Protein AF-A0A9R0XL13-F1 (afdb_monomer)

Radius of gyration: 18.72 Å; Cα contacts (8 Å, |Δi|>4): 192; chains: 1; bounding box: 42×52×43 Å

Organism: Triticum turgidum subsp. durum (NCBI:txid4567)

Solvent-accessible surface area (backbone atoms only — not comparable to full-atom values): 11353 Å² total; per-residue (Å²): 134,69,77,90,66,46,48,67,77,83,73,92,62,91,59,86,39,78,44,80,38,85,50,59,60,85,43,56,62,48,52,51,22,43,57,72,26,68,52,49,58,31,68,76,40,93,45,31,47,66,37,36,40,32,31,50,87,48,74,68,47,51,53,47,29,69,66,30,57,35,52,46,78,40,97,50,82,74,48,73,58,58,55,52,49,47,51,49,47,37,66,77,73,40,86,65,89,59,100,63,82,75,93,73,94,70,58,68,62,85,86,80,56,70,70,60,52,52,48,54,52,55,28,48,78,67,68,41,73,84,57,90,65,92,87,58,85,81,82,85,84,86,86,60,78,34,51,24,59,92,22,69,46,73,62,40,80,37,61,18,95,63,50,43,67,43,45,40,49,35,38,55,34,40,76,72,75,34,52,51,65,67,79,90,126

Mean predicted aligned error: 8.31 Å

Sequence (185 aa):
MSEQWKASPLPTEPVELFIGILSAANHFAERMAVRKSWMIATRRSSNSVARFFVALVNEELKKEAEFFGDIVLVPFMDSYDLVVLKTIAIAEYGEWEEEVYPPYANGPGYVISSDIAEYIVSEFDNQKLRKFSKTRQPVEYSHDVKFFQAGCFDGYYTAHYQSPQHMICLWRKLQSGSAQCCNAR

Foldseek 3Di:
DDPLQAADPDDPDAAPEEAEAEDEQPCPLVVVLVSLFPQNVQRVDPRYAYAYEYEDDDPVSVVVCVRRVRYDHDPDDPDCVVVVVVVVCCVVPDPPVDPDDDDDDDADDDDDDPVVVVVCVVCVVVVNNVDDDPPDDDDDDDDDCLRPHPAADWVHPDGPPADSVQSNVCRVCVVVVGNDGDDDD

InterPro domains:
  IPR002659 Glycosyl transferase, family 31 [PF01762] (30-93)
  IPR002659 Glycosyl transferase, family 31 [PTHR11214] (15-93)

Nearest PDB structures (foldseek):
  5ekp-assembly1_D  TM=5.555E-01  e=2.875E-01  Synechocystis sp. PCC 6803 substr. Kazusa
  5eke-assembly1_D  TM=5.553E-01  e=4.862E-01  Synechocystis sp. PCC 6803 substr. Kazusa
  5ekp-assembly1_B  TM=5.695E-01  e=5.922E-01  Synechocystis sp. PCC 6803 substr. Kazusa
  9fp0-assembly1_A  TM=4.605E-01  e=2.692E-01  Escherichia coli
  1mss-assembly1_B  TM=4.335E-01  e=3.489E+00  Trypanosoma brucei brucei

Structure (mmCIF, N/CA/C/O backbone):
data_AF-A0A9R0XL13-F1
#
_entry.id   AF-A0A9R0XL13-F1
#
loop_
_atom_site.group_PDB
_atom_site.id
_atom_site.type_symbol
_atom_site.label_atom_id
_atom_site.label_alt_id
_atom_site.label_comp_id
_atom_site.label_asym_id
_atom_site.label_entity_id
_atom_site.label_seq_id
_atom_site.pdbx_PDB_ins_code
_atom_site.Cartn_x
_atom_site.Cartn_y
_atom_site.Cartn_z
_atom_site.occupancy
_atom_site.B_iso_or_equiv
_atom_site.auth_seq_id
_atom_site.auth_comp_id
_atom_site.auth_asym_id
_atom_site.auth_atom_id
_atom_site.pdbx_PDB_model_num
ATOM 1 N N . MET A 1 1 ? 10.873 19.968 2.984 1.00 60.97 1 MET A N 1
ATOM 2 C CA . MET A 1 1 ? 10.145 19.066 2.059 1.00 60.97 1 MET A CA 1
ATOM 3 C C . MET A 1 1 ? 8.961 19.837 1.469 1.00 60.97 1 MET A C 1
ATOM 5 O O . MET A 1 1 ? 8.549 20.800 2.093 1.00 60.97 1 MET A O 1
ATOM 9 N N . SER A 1 2 ? 8.479 19.506 0.263 1.00 74.56 2 SER A N 1
ATOM 10 C CA . SER A 1 2 ? 7.420 20.282 -0.425 1.00 74.56 2 SER A CA 1
ATOM 11 C C . SER A 1 2 ? 6.017 19.916 0.080 1.00 74.56 2 SER A C 1
ATOM 13 O O . SER A 1 2 ? 5.711 18.729 0.203 1.00 74.56 2 SER A O 1
ATOM 15 N N . GLU A 1 3 ? 5.157 20.918 0.295 1.00 76.19 3 GLU A N 1
ATOM 16 C CA . GLU A 1 3 ? 3.731 20.770 0.654 1.00 76.19 3 GLU A CA 1
ATOM 17 C C . GLU A 1 3 ? 2.958 19.902 -0.345 1.00 76.19 3 GLU A C 1
ATOM 19 O O . GLU A 1 3 ? 1.977 19.245 -0.001 1.00 76.19 3 GLU A O 1
ATOM 24 N N . GLN A 1 4 ? 3.460 19.813 -1.581 1.00 78.50 4 GLN A N 1
ATOM 25 C CA . GLN A 1 4 ? 2.886 18.979 -2.627 1.00 78.50 4 GLN A CA 1
ATOM 26 C C . GLN A 1 4 ? 2.846 17.493 -2.276 1.00 78.50 4 GLN A C 1
ATOM 28 O O . GLN A 1 4 ? 2.316 16.752 -3.092 1.00 78.50 4 GLN A O 1
ATOM 33 N N . TRP A 1 5 ? 3.428 17.036 -1.165 1.00 81.56 5 TRP A N 1
ATOM 34 C CA . TRP A 1 5 ? 3.456 15.631 -0.745 1.00 81.56 5 TRP A CA 1
ATOM 35 C C . TRP A 1 5 ? 2.548 15.313 0.446 1.00 81.56 5 TRP A C 1
ATOM 37 O O . TRP A 1 5 ? 2.454 14.147 0.812 1.00 81.56 5 TRP A O 1
ATOM 47 N N . LYS A 1 6 ? 1.864 16.305 1.024 1.00 85.38 6 LYS A N 1
ATOM 48 C CA . LYS A 1 6 ? 0.955 16.084 2.155 1.00 85.38 6 LYS A CA 1
ATOM 49 C C . LYS A 1 6 ? -0.325 15.373 1.726 1.00 85.38 6 LYS A C 1
ATOM 51 O O . LYS A 1 6 ? -0.896 15.698 0.678 1.00 85.38 6 LYS A O 1
ATOM 56 N N . ALA A 1 7 ? -0.779 14.405 2.511 1.00 85.25 7 ALA A N 1
ATOM 57 C CA . ALA A 1 7 ? -2.062 13.757 2.286 1.00 85.25 7 ALA A CA 1
ATOM 58 C C . ALA A 1 7 ? -3.230 14.693 2.594 1.00 85.25 7 ALA A C 1
ATOM 60 O O . ALA A 1 7 ? -3.159 15.559 3.465 1.00 85.25 7 ALA A O 1
ATOM 61 N N . SER A 1 8 ? -4.330 14.470 1.878 1.00 81.94 8 SER A N 1
ATOM 62 C CA . SER A 1 8 ? -5.629 15.026 2.241 1.00 81.94 8 SER A CA 1
ATOM 63 C C . SER A 1 8 ? -6.056 14.486 3.611 1.00 81.94 8 SER A C 1
ATOM 65 O O . SER A 1 8 ? -5.692 13.347 3.936 1.00 81.94 8 SER A O 1
ATOM 67 N N . PRO A 1 9 ? -6.844 15.245 4.396 1.00 81.00 9 PRO A N 1
ATOM 68 C CA . PRO A 1 9 ? -7.453 14.747 5.625 1.00 81.00 9 PRO A CA 1
ATOM 69 C C . PRO A 1 9 ? -8.184 13.420 5.407 1.00 81.00 9 PRO A C 1
ATOM 71 O O . PRO A 1 9 ? -8.569 13.088 4.283 1.00 81.00 9 PRO A O 1
ATOM 74 N N . LEU A 1 10 ? -8.355 12.645 6.479 1.00 77.38 10 LEU A N 1
ATOM 75 C CA . LEU A 1 10 ? -9.191 11.451 6.396 1.00 77.38 10 LEU A CA 1
ATOM 76 C C . LEU A 1 10 ? -10.622 11.864 6.010 1.00 77.38 10 LEU A C 1
ATOM 78 O O . LEU A 1 10 ? -11.130 12.847 6.554 1.00 77.38 10 LEU A O 1
ATOM 82 N N . PRO A 1 11 ? -11.247 11.157 5.060 1.00 76.75 11 PRO A N 1
ATOM 83 C CA . PRO A 1 11 ? -12.610 11.440 4.652 1.00 76.75 11 PRO A CA 1
ATOM 84 C C . PRO A 1 11 ? -13.560 11.126 5.807 1.00 76.75 11 PRO A C 1
ATOM 86 O O . PRO A 1 11 ? -13.352 10.175 6.559 1.00 76.75 11 PRO A O 1
ATOM 89 N N . THR A 1 12 ? -14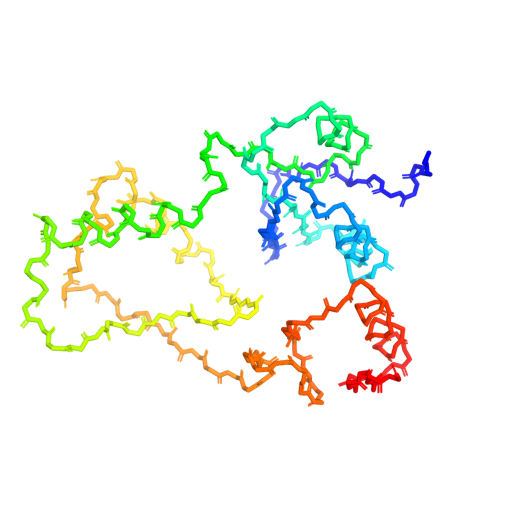.593 11.951 5.949 1.00 78.12 12 THR A N 1
ATOM 90 C CA . THR A 1 12 ? -15.685 11.737 6.909 1.00 78.12 12 THR A CA 1
ATOM 91 C C . THR A 1 12 ? -16.781 10.843 6.341 1.00 78.12 12 THR A C 1
ATOM 93 O O . THR A 1 12 ? -17.525 10.236 7.102 1.00 78.12 12 THR A O 1
ATOM 96 N N . GLU A 1 13 ? -16.860 10.759 5.014 1.00 82.69 13 GLU A N 1
ATOM 97 C CA . GLU A 1 13 ? -17.802 9.920 4.279 1.00 82.69 13 GLU A CA 1
ATOM 98 C C . GLU A 1 13 ? -17.129 8.618 3.813 1.00 82.69 13 GLU A C 1
ATOM 100 O O . GLU A 1 13 ? -15.900 8.580 3.662 1.00 82.69 13 GLU A O 1
ATOM 105 N N . PRO A 1 14 ? -17.910 7.555 3.546 1.00 84.25 14 PRO A N 1
ATOM 106 C CA . PRO A 1 14 ? -17.392 6.323 2.967 1.00 84.25 14 PRO A CA 1
ATOM 107 C C . PRO A 1 14 ? -16.639 6.574 1.656 1.00 84.25 14 PRO A C 1
ATOM 109 O O . PRO A 1 14 ? -17.075 7.348 0.803 1.00 84.25 14 PRO A O 1
ATOM 112 N N . VAL A 1 15 ? -15.512 5.883 1.485 1.00 89.06 15 VAL A N 1
ATOM 113 C CA . VAL A 1 15 ? -14.739 5.888 0.238 1.00 89.06 15 VAL A CA 1
ATOM 114 C C . VAL A 1 15 ? -14.981 4.617 -0.552 1.00 89.06 15 VAL A C 1
ATOM 116 O O . VAL A 1 15 ? -15.205 3.554 0.018 1.00 89.06 15 VAL A O 1
ATOM 119 N N . GLU A 1 16 ? -14.868 4.723 -1.870 1.00 92.75 16 GLU A N 1
ATOM 120 C CA . GLU A 1 16 ? -14.960 3.580 -2.777 1.00 92.75 16 GLU A CA 1
ATOM 121 C C . GLU A 1 16 ? -13.735 2.665 -2.649 1.00 92.75 16 GLU A C 1
ATOM 123 O O . GLU A 1 16 ? -13.851 1.446 -2.745 1.00 92.75 16 GLU A O 1
ATOM 128 N N . LEU A 1 17 ? -12.554 3.245 -2.396 1.00 92.88 17 LEU A N 1
ATOM 129 C CA . LEU A 1 17 ? -11.316 2.487 -2.247 1.00 92.88 17 LEU A CA 1
ATOM 130 C C . LEU A 1 17 ? -10.436 3.035 -1.122 1.00 92.88 17 LEU A C 1
ATOM 132 O O . LEU A 1 17 ? -9.897 4.141 -1.203 1.00 92.88 17 LEU A O 1
ATOM 136 N N . PHE A 1 18 ? -10.201 2.207 -0.110 1.00 93.12 18 PHE A N 1
ATOM 137 C CA . PHE A 1 18 ? -9.176 2.443 0.899 1.00 93.12 18 PHE A CA 1
ATOM 138 C C . PHE A 1 18 ? -7.970 1.527 0.662 1.00 93.12 18 PHE A C 1
ATOM 140 O O . PHE A 1 18 ? -8.117 0.315 0.533 1.00 93.12 18 PHE A O 1
ATOM 147 N N . ILE A 1 19 ? -6.766 2.100 0.629 1.00 94.69 19 ILE A N 1
ATOM 148 C CA . ILE A 1 19 ? -5.505 1.385 0.407 1.00 94.69 19 ILE A CA 1
ATOM 149 C C . ILE A 1 19 ? -4.637 1.505 1.662 1.00 94.69 19 ILE A C 1
ATOM 151 O O . ILE A 1 19 ? -4.007 2.537 1.912 1.00 94.69 19 ILE A O 1
ATOM 155 N N . GLY A 1 20 ? -4.590 0.433 2.451 1.00 93.50 20 GLY A N 1
ATOM 156 C CA . GLY A 1 20 ? -3.655 0.297 3.566 1.00 93.50 20 GLY A CA 1
ATOM 157 C C . GLY A 1 20 ? -2.316 -0.262 3.091 1.00 93.50 20 GLY A C 1
ATOM 158 O O . GLY A 1 20 ? -2.268 -1.332 2.494 1.00 93.50 20 GLY A O 1
ATOM 159 N N . ILE A 1 21 ? -1.224 0.455 3.354 1.00 94.69 21 ILE A N 1
ATOM 160 C CA . ILE A 1 21 ? 0.131 0.055 2.960 1.00 94.69 21 ILE A CA 1
ATOM 161 C C . ILE A 1 21 ? 0.917 -0.287 4.223 1.00 94.69 21 ILE A C 1
ATOM 163 O O . ILE A 1 21 ? 1.228 0.598 5.020 1.00 94.69 21 ILE A O 1
ATOM 167 N N . LEU A 1 22 ? 1.264 -1.556 4.404 1.00 91.25 22 LEU A N 1
ATOM 168 C CA . LEU A 1 22 ? 2.132 -1.969 5.507 1.00 91.25 22 LEU A CA 1
ATOM 169 C C . LEU A 1 22 ? 3.572 -1.512 5.233 1.00 91.25 22 LEU A C 1
ATOM 171 O O . LEU A 1 22 ? 4.089 -1.692 4.130 1.00 91.25 22 LEU A O 1
ATOM 175 N N . SER A 1 23 ? 4.218 -0.894 6.221 1.00 92.12 23 SER A N 1
ATOM 176 C CA . SER A 1 23 ? 5.589 -0.387 6.107 1.00 92.12 23 SER A CA 1
ATOM 177 C C . SER A 1 23 ? 6.289 -0.417 7.466 1.00 92.12 23 SER A C 1
ATOM 179 O O . SER A 1 23 ? 5.634 -0.317 8.491 1.00 92.12 23 SER A O 1
ATOM 181 N N . ALA A 1 24 ? 7.625 -0.448 7.464 1.00 89.31 24 ALA A N 1
ATOM 182 C CA . ALA A 1 24 ? 8.451 -0.372 8.671 1.00 89.31 24 ALA A CA 1
ATOM 183 C C . ALA A 1 24 ? 9.041 1.029 8.886 1.00 89.31 24 ALA A C 1
ATOM 185 O O . ALA A 1 24 ? 9.197 1.793 7.931 1.00 89.31 24 ALA A O 1
ATOM 186 N N . ALA A 1 25 ? 9.427 1.371 10.117 1.00 88.88 25 ALA A N 1
ATOM 187 C CA . ALA A 1 25 ? 9.937 2.701 10.478 1.00 88.88 25 ALA A CA 1
ATOM 188 C C . ALA A 1 25 ? 11.111 3.175 9.601 1.00 88.88 25 ALA A C 1
ATOM 190 O O . ALA A 1 25 ? 11.133 4.316 9.143 1.00 88.88 25 ALA A O 1
ATOM 191 N N . ASN A 1 26 ? 12.043 2.272 9.298 1.00 90.50 26 ASN A N 1
ATOM 192 C CA . ASN A 1 26 ? 13.250 2.526 8.509 1.00 90.50 26 ASN A CA 1
ATOM 193 C C . ASN A 1 26 ? 13.028 2.544 6.980 1.00 90.50 26 ASN A C 1
ATOM 195 O O . ASN A 1 26 ? 13.958 2.864 6.246 1.00 90.50 26 ASN A O 1
ATOM 199 N N . HIS A 1 27 ? 11.819 2.259 6.480 1.00 94.44 27 HIS A N 1
ATOM 200 C CA . HIS A 1 27 ? 11.505 2.215 5.039 1.00 94.44 27 HIS A CA 1
ATOM 201 C C . HIS A 1 27 ? 11.115 3.586 4.448 1.00 94.44 27 HIS A C 1
ATOM 203 O O . HIS A 1 27 ? 10.132 3.732 3.712 1.00 94.44 27 HIS A O 1
ATOM 209 N N . PHE A 1 28 ? 11.856 4.638 4.806 1.00 95.56 28 PHE A N 1
ATOM 210 C CA . PHE A 1 28 ? 11.566 5.999 4.339 1.00 95.56 28 PHE A CA 1
ATOM 211 C C . PHE A 1 28 ? 11.657 6.116 2.808 1.00 95.56 28 PHE A C 1
ATOM 213 O O . PHE A 1 28 ? 10.822 6.765 2.171 1.00 95.56 28 PHE A O 1
ATOM 220 N N . ALA A 1 29 ? 12.660 5.480 2.194 1.00 97.12 29 ALA A N 1
ATOM 221 C CA . ALA A 1 29 ? 12.888 5.554 0.752 1.00 97.12 29 ALA A CA 1
ATOM 222 C C . ALA A 1 29 ? 11.752 4.891 -0.045 1.00 97.12 29 ALA A C 1
ATOM 224 O O . ALA A 1 29 ? 11.310 5.426 -1.065 1.00 97.12 29 ALA A O 1
ATOM 225 N N . GLU A 1 30 ? 11.245 3.765 0.448 1.00 97.50 30 GLU A N 1
ATOM 226 C CA . GLU A 1 30 ? 10.123 3.014 -0.101 1.00 97.50 30 GLU A CA 1
ATOM 227 C C . GLU A 1 30 ? 8.839 3.840 -0.019 1.00 97.50 30 GLU A C 1
ATOM 229 O O . GLU A 1 30 ? 8.177 4.043 -1.040 1.00 97.50 30 GLU A O 1
ATOM 234 N N . ARG A 1 31 ? 8.532 4.416 1.155 1.00 97.12 31 ARG A N 1
ATOM 235 C CA . ARG A 1 31 ? 7.380 5.320 1.312 1.00 97.12 31 ARG A CA 1
ATOM 236 C C . ARG A 1 31 ? 7.472 6.513 0.371 1.00 97.12 31 ARG A C 1
ATOM 238 O O . ARG A 1 31 ? 6.497 6.858 -0.294 1.00 97.12 31 ARG A O 1
ATOM 245 N N . MET A 1 32 ? 8.651 7.119 0.239 1.00 96.88 32 MET A N 1
ATOM 246 C CA . MET A 1 32 ? 8.852 8.224 -0.697 1.00 96.88 32 MET A CA 1
ATOM 247 C C . MET A 1 32 ? 8.675 7.813 -2.159 1.00 96.88 32 MET A C 1
ATOM 249 O O . MET A 1 32 ? 8.172 8.617 -2.945 1.00 96.88 32 MET A O 1
ATOM 253 N N . ALA A 1 33 ? 9.063 6.598 -2.545 1.00 97.44 33 ALA A N 1
ATOM 254 C CA . ALA A 1 33 ? 8.824 6.097 -3.893 1.00 97.44 33 ALA A CA 1
ATOM 255 C C . ALA A 1 33 ? 7.330 5.878 -4.161 1.00 97.44 33 ALA A C 1
ATOM 257 O O . ALA A 1 33 ? 6.837 6.292 -5.211 1.00 97.44 33 ALA A O 1
ATOM 258 N N . VAL A 1 34 ? 6.591 5.331 -3.194 1.00 97.00 34 VAL A N 1
ATOM 259 C CA . VAL A 1 34 ? 5.128 5.200 -3.265 1.00 97.00 34 VAL A CA 1
ATOM 260 C C . VAL A 1 34 ? 4.455 6.575 -3.382 1.00 97.00 34 VAL A C 1
ATOM 262 O O . VAL A 1 34 ? 3.701 6.810 -4.328 1.00 97.00 34 VAL A O 1
ATOM 265 N N . ARG A 1 35 ? 4.813 7.539 -2.519 1.00 95.94 35 ARG A N 1
ATOM 266 C CA . ARG A 1 35 ? 4.305 8.927 -2.570 1.00 95.94 35 ARG A CA 1
ATOM 267 C C . ARG A 1 35 ? 4.554 9.611 -3.911 1.00 95.94 35 ARG A C 1
ATOM 269 O O . ARG A 1 35 ? 3.725 10.394 -4.362 1.00 95.94 35 ARG A O 1
ATOM 276 N N . LYS A 1 36 ? 5.706 9.344 -4.535 1.00 94.94 36 LYS A N 1
ATOM 277 C CA . LYS A 1 36 ? 6.122 9.913 -5.829 1.00 94.94 36 LYS A CA 1
ATOM 278 C C . LYS A 1 36 ? 5.580 9.152 -7.043 1.00 94.94 36 LYS A C 1
ATOM 280 O O . LYS A 1 36 ? 5.850 9.570 -8.169 1.00 94.94 36 LYS A O 1
ATOM 285 N N . SER A 1 37 ? 4.860 8.055 -6.827 1.00 95.31 37 SER A N 1
ATOM 286 C CA . SER A 1 37 ? 4.322 7.207 -7.884 1.00 95.31 37 SER A CA 1
ATOM 287 C C . SER A 1 37 ? 2.793 7.181 -7.859 1.00 95.31 37 SER A C 1
ATOM 289 O O . SER A 1 37 ? 2.151 8.228 -7.963 1.00 95.31 37 SER A O 1
ATOM 291 N N . TRP A 1 38 ? 2.198 5.998 -7.732 1.00 94.31 38 TRP A N 1
ATOM 292 C CA . TRP A 1 38 ? 0.764 5.775 -7.879 1.00 94.31 38 TRP A CA 1
ATOM 293 C C . TRP A 1 38 ? -0.062 6.481 -6.799 1.00 94.31 38 TRP A C 1
ATOM 295 O O . TRP A 1 38 ? -1.196 6.878 -7.058 1.00 94.31 38 TRP A O 1
ATOM 305 N N . MET A 1 39 ? 0.510 6.728 -5.616 1.00 94.56 39 MET A N 1
ATOM 306 C CA . MET A 1 39 ? -0.186 7.398 -4.511 1.00 94.56 39 MET A CA 1
ATOM 307 C C . MET A 1 39 ? -0.540 8.860 -4.834 1.00 94.56 39 MET A C 1
ATOM 309 O O . MET A 1 39 ? -1.401 9.461 -4.199 1.00 94.56 39 MET A O 1
ATOM 313 N N . ILE A 1 40 ? 0.071 9.453 -5.865 1.00 91.06 40 ILE A N 1
ATOM 314 C CA . ILE A 1 40 ? -0.337 10.773 -6.364 1.00 91.06 40 ILE A CA 1
ATOM 315 C C . ILE A 1 40 ? -1.782 10.736 -6.887 1.00 91.06 40 ILE A C 1
ATOM 317 O O . ILE A 1 40 ? -2.503 11.724 -6.745 1.00 91.06 40 ILE A O 1
ATOM 321 N N . ALA A 1 41 ? -2.216 9.616 -7.475 1.00 89.00 41 ALA A N 1
ATOM 322 C CA . ALA A 1 41 ? -3.561 9.478 -8.025 1.00 89.00 41 ALA A CA 1
ATOM 323 C C . ALA A 1 41 ? -4.635 9.483 -6.927 1.00 89.00 41 ALA A C 1
ATOM 325 O O . ALA A 1 41 ? -5.673 10.114 -7.106 1.00 89.00 41 ALA A O 1
ATOM 326 N N . THR A 1 42 ? -4.366 8.870 -5.769 1.00 87.88 42 THR A N 1
ATOM 327 C CA . THR A 1 42 ? -5.318 8.859 -4.642 1.00 87.88 42 THR A CA 1
ATOM 328 C C . THR A 1 42 ? -5.488 10.248 -4.036 1.00 87.88 42 THR A C 1
ATOM 330 O O . THR A 1 42 ? -6.583 10.636 -3.662 1.00 87.88 42 THR A O 1
ATOM 333 N N . ARG A 1 43 ? -4.438 11.074 -4.038 1.00 82.06 43 ARG A N 1
ATOM 334 C CA . ARG A 1 43 ? -4.503 12.455 -3.526 1.00 82.06 43 ARG A CA 1
ATOM 335 C C . ARG A 1 43 ? -5.316 13.410 -4.397 1.00 82.06 43 ARG A C 1
ATOM 337 O O . ARG A 1 43 ? -5.718 14.467 -3.924 1.00 82.06 43 ARG A O 1
ATOM 344 N N . ARG A 1 44 ? -5.523 13.064 -5.669 1.00 81.81 44 ARG A N 1
ATOM 345 C CA . ARG A 1 44 ? -6.370 13.822 -6.605 1.00 81.81 44 ARG A CA 1
ATOM 346 C C . ARG A 1 44 ? -7.806 13.301 -6.652 1.00 81.81 44 ARG A C 1
ATOM 348 O O . ARG A 1 44 ? -8.628 13.892 -7.342 1.00 81.81 44 ARG A O 1
ATOM 355 N N . SER A 1 45 ? -8.084 12.200 -5.961 1.00 81.75 45 SER A N 1
ATOM 356 C CA . SER A 1 45 ? -9.388 11.555 -5.911 1.00 81.75 45 SER A CA 1
ATOM 357 C C . SER A 1 45 ? -10.137 11.981 -4.652 1.00 81.75 45 SER A C 1
ATOM 359 O O . SER A 1 45 ? -9.543 12.092 -3.582 1.00 81.75 45 SER A O 1
ATOM 361 N N . SER A 1 46 ? -11.448 12.189 -4.765 1.00 81.06 46 SER A N 1
ATOM 362 C CA . SER A 1 46 ? -12.344 12.304 -3.607 1.00 81.06 46 SER A CA 1
ATOM 363 C C . SER A 1 46 ? -12.791 10.940 -3.073 1.00 81.06 46 SER A C 1
ATOM 365 O O . SER A 1 46 ? -13.260 10.856 -1.945 1.00 81.06 46 SER A O 1
ATOM 367 N N . ASN A 1 47 ? -12.644 9.879 -3.874 1.00 86.75 47 ASN A N 1
ATOM 368 C CA . ASN A 1 47 ? -13.252 8.570 -3.616 1.00 86.75 47 ASN A CA 1
ATOM 369 C C . ASN A 1 47 ? -12.229 7.506 -3.212 1.00 86.75 47 ASN A C 1
ATOM 371 O O . ASN A 1 47 ? -12.606 6.365 -2.952 1.00 86.75 47 ASN A O 1
ATOM 375 N N . SER A 1 48 ? -10.936 7.843 -3.194 1.00 90.62 48 SER A N 1
ATOM 376 C CA . SER A 1 48 ? -9.891 6.898 -2.814 1.00 90.62 48 SER A CA 1
ATOM 377 C C . SER A 1 48 ? -8.866 7.497 -1.868 1.00 90.62 48 SER A C 1
ATOM 379 O O . SER A 1 48 ? -8.456 8.648 -1.996 1.00 90.62 48 SER A O 1
ATOM 381 N N . VAL A 1 49 ? -8.435 6.690 -0.903 1.00 91.56 49 VAL A N 1
ATOM 382 C CA . VAL A 1 49 ? -7.508 7.100 0.152 1.00 91.56 49 VAL A CA 1
ATOM 383 C C . VAL A 1 49 ? -6.431 6.050 0.318 1.00 91.56 49 VAL A C 1
ATOM 385 O O . VAL A 1 49 ? -6.713 4.860 0.326 1.00 91.56 49 VAL A O 1
ATOM 388 N N . ALA A 1 50 ? -5.190 6.500 0.483 1.00 93.94 50 ALA A N 1
ATOM 389 C CA . ALA A 1 50 ? -4.071 5.636 0.827 1.00 93.94 50 ALA A CA 1
ATOM 390 C C . ALA A 1 50 ? -3.416 6.102 2.131 1.00 93.94 50 ALA A C 1
ATOM 392 O O . ALA A 1 50 ? -3.249 7.311 2.344 1.00 93.94 50 ALA A O 1
ATOM 393 N N . ARG A 1 51 ? -3.045 5.151 2.991 1.00 94.06 51 ARG A N 1
ATOM 394 C CA . ARG A 1 51 ? -2.330 5.394 4.252 1.00 94.06 51 ARG A CA 1
ATOM 395 C C . ARG A 1 51 ? -1.271 4.327 4.489 1.00 94.06 51 ARG A C 1
ATOM 397 O O . ARG A 1 51 ? -1.520 3.145 4.263 1.00 94.06 51 ARG A O 1
ATOM 404 N N . PHE A 1 52 ? -0.110 4.749 4.978 1.00 94.38 52 PHE A N 1
ATOM 405 C CA . PHE A 1 52 ? 0.897 3.839 5.510 1.00 94.38 52 PHE A CA 1
ATOM 406 C C . PHE A 1 52 ? 0.534 3.462 6.942 1.00 94.38 52 PHE A C 1
ATOM 408 O O . PHE A 1 52 ? 0.212 4.338 7.736 1.00 94.38 52 PHE A O 1
ATOM 415 N N . PHE A 1 53 ? 0.626 2.185 7.282 1.00 91.75 53 PHE A N 1
ATOM 416 C CA . PHE A 1 53 ? 0.474 1.689 8.644 1.00 91.75 53 PHE A CA 1
ATOM 417 C C . PHE A 1 53 ? 1.844 1.228 9.128 1.00 91.75 53 PHE A C 1
ATOM 419 O O . PHE A 1 53 ? 2.451 0.355 8.504 1.00 91.75 53 PHE A O 1
ATOM 426 N N . VAL A 1 54 ? 2.344 1.862 10.192 1.00 90.19 54 VAL A N 1
ATOM 427 C CA . VAL A 1 54 ? 3.697 1.638 10.723 1.00 90.19 54 VAL A CA 1
ATOM 428 C C . VAL A 1 54 ? 3.627 1.474 12.234 1.00 90.19 54 VAL A C 1
ATOM 430 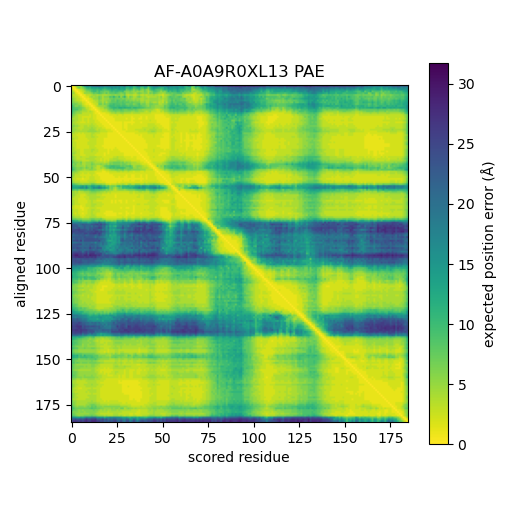O O . VAL A 1 54 ? 2.989 2.273 12.917 1.00 90.19 54 VAL A O 1
ATOM 433 N N . ALA A 1 55 ? 4.265 0.430 12.749 1.00 79.94 55 ALA A N 1
ATOM 434 C CA . ALA A 1 55 ? 4.106 -0.017 14.129 1.00 79.94 55 ALA A CA 1
ATOM 435 C C . ALA A 1 55 ? 5.222 0.497 15.062 1.00 79.94 55 ALA A C 1
ATOM 437 O O . ALA A 1 55 ? 4.973 1.011 16.151 1.00 79.94 55 ALA A O 1
ATOM 438 N N . LEU A 1 56 ? 6.482 0.405 14.624 1.00 73.19 56 LEU A N 1
ATOM 439 C CA . LEU A 1 56 ? 7.630 0.809 15.435 1.00 73.19 56 LEU A CA 1
ATOM 440 C C . LEU A 1 56 ? 7.826 2.330 15.385 1.00 73.19 56 LEU A C 1
ATOM 442 O O . LEU A 1 56 ? 8.186 2.887 14.351 1.00 73.19 56 LEU A O 1
ATOM 446 N N . VAL A 1 57 ? 7.626 3.011 16.512 1.00 74.25 57 VAL A N 1
ATOM 447 C CA . VAL A 1 57 ? 7.722 4.474 16.569 1.00 74.25 57 VAL A CA 1
ATOM 448 C C . VAL A 1 57 ? 9.135 4.920 16.948 1.00 74.25 57 VAL A C 1
ATOM 450 O O . VAL A 1 57 ? 9.642 4.579 18.013 1.00 74.25 57 VAL A O 1
ATOM 453 N N . ASN A 1 58 ? 9.748 5.748 16.100 1.00 84.62 58 ASN A N 1
ATOM 454 C CA . ASN A 1 58 ? 10.954 6.512 16.419 1.00 84.62 58 ASN A CA 1
ATOM 455 C C . ASN A 1 58 ? 10.739 8.007 16.104 1.00 84.62 58 ASN A C 1
ATOM 457 O O . ASN A 1 58 ? 9.745 8.386 15.482 1.00 84.62 58 ASN A O 1
ATOM 461 N N . GLU A 1 59 ? 11.650 8.871 16.553 1.00 89.62 59 GLU A N 1
ATOM 462 C CA . GLU A 1 59 ? 11.508 10.329 16.400 1.00 89.62 59 GLU A CA 1
ATOM 463 C C . GLU A 1 59 ? 11.516 10.796 14.937 1.00 89.62 59 GLU A C 1
ATOM 465 O O . GLU A 1 59 ? 10.839 11.763 14.589 1.00 89.62 59 GLU A O 1
ATOM 470 N N . GLU A 1 60 ? 12.244 10.109 14.056 1.00 91.69 60 GLU A N 1
ATOM 471 C CA . GLU A 1 60 ? 12.251 10.426 12.624 1.00 91.69 60 GLU A CA 1
ATOM 472 C C . GLU A 1 60 ? 10.901 10.105 11.977 1.00 91.69 60 GLU A C 1
ATOM 474 O O . GLU A 1 60 ? 10.366 10.921 11.228 1.00 91.69 60 GLU A O 1
ATOM 479 N N . LEU A 1 61 ? 10.312 8.961 12.331 1.00 91.94 61 LEU A N 1
ATOM 480 C CA . LEU A 1 61 ? 9.001 8.538 11.859 1.00 91.94 61 LEU A CA 1
ATOM 481 C C . LEU A 1 61 ? 7.896 9.463 12.369 1.00 91.94 61 LEU A C 1
ATOM 483 O O . LEU A 1 61 ? 6.989 9.778 11.607 1.00 91.94 61 LEU A O 1
ATOM 487 N N . LYS A 1 62 ? 7.964 9.934 13.622 1.00 92.38 62 LYS A N 1
ATOM 488 C CA . LYS A 1 62 ? 7.002 10.922 14.142 1.00 92.38 62 LYS A CA 1
ATOM 489 C C . LYS A 1 62 ? 7.042 12.211 13.325 1.00 92.38 62 LYS A C 1
ATOM 491 O O . LYS A 1 62 ? 6.002 12.661 12.856 1.00 92.38 62 LYS A O 1
ATOM 496 N N . LYS A 1 63 ? 8.241 12.748 13.071 1.00 93.75 63 LYS A N 1
ATOM 497 C CA . LYS A 1 63 ? 8.421 13.944 12.229 1.00 93.75 63 LYS A CA 1
ATOM 498 C C . LYS A 1 63 ? 7.912 13.722 10.809 1.00 93.75 63 LYS A C 1
ATOM 500 O O . LYS A 1 63 ? 7.311 14.614 10.220 1.00 93.75 63 LYS A O 1
ATOM 505 N N . GLU A 1 64 ? 8.154 12.541 10.246 1.00 95.06 64 GLU A N 1
ATOM 506 C CA . GLU A 1 64 ? 7.622 12.170 8.940 1.00 95.06 64 GLU A CA 1
ATOM 507 C C . GLU A 1 64 ? 6.087 12.114 8.948 1.00 95.06 64 GLU A C 1
ATOM 509 O O . GLU A 1 64 ? 5.453 12.707 8.076 1.00 95.06 64 GLU A O 1
ATOM 514 N N . ALA A 1 65 ? 5.491 11.434 9.928 1.00 93.44 65 ALA A N 1
ATOM 515 C CA . ALA A 1 65 ? 4.048 11.285 10.068 1.00 93.44 65 ALA A CA 1
ATOM 516 C C . ALA A 1 65 ? 3.358 12.645 10.231 1.00 93.44 65 ALA A C 1
ATOM 518 O O . ALA A 1 65 ? 2.381 12.920 9.536 1.00 93.44 65 ALA A O 1
ATOM 519 N N . GLU A 1 66 ? 3.908 13.518 11.077 1.00 93.19 66 GLU A N 1
ATOM 520 C CA . GLU A 1 66 ? 3.440 14.894 11.260 1.00 93.19 66 GLU A CA 1
ATOM 521 C C . GLU A 1 66 ? 3.566 15.717 9.974 1.00 93.19 66 GLU A C 1
ATOM 523 O O . GLU A 1 66 ? 2.663 16.479 9.629 1.00 93.19 66 GLU A O 1
ATOM 528 N N . PHE A 1 67 ? 4.671 15.562 9.239 1.00 93.75 67 PHE A N 1
ATOM 529 C CA . PHE A 1 67 ? 4.898 16.331 8.023 1.00 93.75 67 PHE A CA 1
ATOM 530 C C . PHE A 1 67 ? 3.970 15.904 6.879 1.00 93.75 67 PHE A C 1
ATOM 532 O O . PHE A 1 67 ? 3.379 16.766 6.229 1.00 93.75 67 PHE A O 1
ATOM 539 N N . PHE A 1 68 ? 3.862 14.602 6.593 1.00 94.44 68 PHE A N 1
ATOM 540 C CA . PHE A 1 68 ? 3.119 14.102 5.430 1.00 94.44 68 PHE A CA 1
ATOM 541 C C . PHE A 1 68 ? 1.641 13.819 5.718 1.00 94.44 68 PHE A C 1
ATOM 543 O O . PHE A 1 68 ? 0.840 13.854 4.784 1.00 94.44 68 PHE A O 1
ATOM 550 N N . GLY A 1 69 ? 1.260 13.547 6.970 1.00 93.31 69 GLY A N 1
ATOM 551 C CA . GLY A 1 69 ? -0.127 13.258 7.360 1.00 93.31 69 GLY A CA 1
ATOM 552 C C . GLY A 1 69 ? -0.701 11.968 6.760 1.00 93.31 69 GLY A C 1
ATOM 553 O O . GLY A 1 69 ? -1.916 11.778 6.743 1.00 93.31 69 GLY A O 1
ATOM 554 N N . ASP A 1 70 ? 0.153 11.095 6.222 1.00 94.62 70 ASP A N 1
ATOM 555 C CA . ASP A 1 70 ? -0.238 9.875 5.513 1.00 94.62 70 ASP A CA 1
ATOM 556 C C . ASP A 1 70 ? 0.174 8.582 6.226 1.00 94.62 70 ASP A C 1
ATOM 558 O O . ASP A 1 70 ? -0.038 7.495 5.687 1.00 94.62 70 ASP A O 1
ATOM 562 N N . ILE A 1 71 ? 0.716 8.700 7.441 1.00 93.56 71 ILE A N 1
ATOM 563 C CA . ILE A 1 71 ? 1.133 7.584 8.290 1.00 93.56 71 ILE A CA 1
ATOM 564 C C . ILE A 1 71 ? 0.162 7.448 9.464 1.00 93.56 71 ILE A C 1
ATOM 566 O O . ILE A 1 71 ? -0.023 8.378 10.246 1.00 93.56 71 ILE A O 1
ATOM 570 N N . VAL A 1 72 ? -0.419 6.262 9.603 1.00 90.50 72 VAL A N 1
ATOM 571 C CA . VAL A 1 72 ? -1.143 5.805 10.785 1.00 90.50 72 VAL A CA 1
ATOM 572 C C . VAL A 1 72 ? -0.165 5.003 11.639 1.00 90.50 72 VAL A C 1
ATOM 574 O O . VAL A 1 72 ? 0.285 3.925 11.245 1.00 90.50 72 VAL A O 1
ATOM 577 N N . LEU A 1 73 ? 0.183 5.549 12.804 1.00 87.69 73 LEU A N 1
ATOM 578 C CA . LEU A 1 73 ? 0.996 4.843 13.790 1.00 87.69 73 LEU A CA 1
ATOM 579 C C . LEU A 1 73 ? 0.112 3.822 14.506 1.00 87.69 73 LEU A C 1
ATOM 581 O O . LEU A 1 73 ? -0.862 4.198 15.159 1.00 87.69 73 LEU A O 1
ATOM 585 N N . VAL A 1 74 ? 0.429 2.537 14.365 1.00 82.00 74 VAL A N 1
ATOM 586 C CA . VAL A 1 74 ? -0.306 1.465 15.047 1.00 82.00 74 VAL A CA 1
ATOM 587 C C . VAL A 1 74 ? 0.408 1.080 16.346 1.00 82.00 74 VAL A C 1
ATOM 589 O O . VAL A 1 74 ? 1.634 1.095 16.391 1.00 82.00 74 VAL A O 1
ATOM 592 N N . PRO A 1 75 ? -0.323 0.727 17.416 1.00 69.56 75 PRO A N 1
ATOM 593 C CA . PRO A 1 75 ? 0.263 0.519 18.744 1.00 69.56 75 PRO A CA 1
ATOM 594 C C . PRO A 1 75 ? 0.983 -0.830 18.924 1.00 69.56 75 PRO A C 1
ATOM 596 O O . PRO A 1 75 ? 1.462 -1.123 20.017 1.00 69.56 75 PRO A O 1
ATOM 599 N N . PHE A 1 76 ? 1.029 -1.682 17.899 1.00 64.38 76 PHE A N 1
ATOM 600 C CA . PHE A 1 76 ? 1.592 -3.033 17.985 1.00 64.38 76 PHE A CA 1
ATOM 601 C C . PHE A 1 76 ? 3.056 -3.051 17.530 1.00 64.38 76 PHE A C 1
ATOM 603 O O . PHE A 1 76 ? 3.475 -2.167 16.799 1.00 64.38 76 PHE A O 1
ATOM 610 N N . MET A 1 77 ? 3.852 -4.034 17.962 1.00 53.75 77 MET A N 1
ATOM 611 C CA . MET A 1 77 ? 5.256 -4.153 17.542 1.00 53.75 77 MET A CA 1
ATOM 612 C C . MET A 1 77 ? 5.371 -4.616 16.085 1.00 53.75 77 MET A C 1
ATOM 614 O O . MET A 1 77 ? 4.733 -5.585 15.679 1.00 53.75 77 MET A O 1
ATOM 618 N N . ASP A 1 78 ? 6.229 -3.941 15.321 1.00 53.50 78 ASP A N 1
ATOM 619 C CA . ASP A 1 78 ? 6.580 -4.289 13.942 1.00 53.50 78 ASP A CA 1
ATOM 620 C C . ASP A 1 78 ? 7.653 -5.375 13.995 1.00 53.50 78 ASP A C 1
ATOM 622 O O . ASP A 1 78 ? 8.850 -5.110 13.873 1.00 53.50 78 ASP A O 1
ATOM 626 N N . SER A 1 79 ? 7.254 -6.604 14.304 1.00 54.09 79 SER A N 1
ATOM 627 C CA . SER A 1 79 ? 8.186 -7.711 14.206 1.00 54.09 79 SER A CA 1
ATOM 628 C C . SER A 1 79 ? 7.528 -8.941 13.616 1.00 54.09 79 SER A C 1
ATOM 630 O O . SER A 1 79 ? 6.398 -9.319 13.935 1.00 54.09 79 SER A O 1
ATOM 632 N N . TYR A 1 80 ? 8.295 -9.610 12.763 1.00 53.44 80 TYR A N 1
ATOM 633 C CA . TYR A 1 80 ? 8.059 -10.998 12.396 1.00 53.44 80 TYR A CA 1
ATOM 634 C C . TYR A 1 80 ? 7.921 -11.898 13.640 1.00 53.44 80 TYR A C 1
ATOM 636 O O . TYR A 1 80 ? 7.372 -12.990 13.525 1.00 53.44 80 TYR A O 1
ATOM 644 N N . ASP A 1 81 ? 8.304 -11.446 14.841 1.00 44.09 81 ASP A N 1
ATOM 645 C CA . ASP A 1 81 ? 8.028 -12.167 16.084 1.00 44.09 81 ASP A CA 1
ATOM 646 C C . ASP A 1 81 ? 6.533 -12.244 16.389 1.00 44.09 81 ASP A C 1
ATOM 648 O O . ASP A 1 81 ? 6.135 -13.169 17.070 1.00 44.09 81 ASP A O 1
ATOM 652 N N . LEU A 1 82 ? 5.664 -11.380 15.846 1.00 50.91 82 LEU A N 1
ATOM 653 C CA . LEU A 1 82 ? 4.217 -11.629 15.883 1.00 50.91 82 LEU A CA 1
ATOM 654 C C . LEU A 1 82 ? 3.816 -12.813 14.998 1.00 50.91 82 LEU A C 1
ATOM 656 O O . LEU A 1 82 ? 2.831 -13.475 15.303 1.00 50.91 82 LEU A O 1
ATOM 660 N N . VAL A 1 83 ? 4.556 -13.108 13.924 1.00 56.94 83 VAL A N 1
ATOM 661 C CA . VAL A 1 83 ? 4.376 -14.350 13.152 1.00 56.94 83 VAL A CA 1
ATOM 662 C C . VAL A 1 83 ? 4.846 -15.532 13.989 1.00 56.94 83 VAL A C 1
ATOM 664 O O . VAL A 1 83 ? 4.108 -16.498 14.105 1.00 56.94 83 VAL A O 1
ATOM 667 N N . VAL A 1 84 ? 6.003 -15.434 14.649 1.00 49.28 84 VAL A N 1
ATOM 668 C CA . VAL A 1 84 ? 6.507 -16.485 15.552 1.00 49.28 84 VAL A CA 1
ATOM 669 C C . VAL A 1 84 ? 5.578 -16.691 16.750 1.00 49.28 84 VAL A C 1
ATOM 671 O O . VAL A 1 84 ? 5.262 -17.824 17.074 1.00 49.28 84 VAL A O 1
ATOM 674 N N . LEU A 1 85 ? 5.064 -15.626 17.365 1.00 45.62 85 LEU A N 1
ATOM 675 C CA . LEU A 1 85 ? 4.088 -15.671 18.454 1.00 45.62 85 LEU A CA 1
ATOM 676 C C . LEU A 1 85 ? 2.725 -16.162 17.971 1.00 45.62 85 LEU A C 1
ATOM 678 O O . LEU A 1 85 ? 2.043 -16.837 18.726 1.00 45.62 85 LEU A O 1
ATOM 682 N N . LYS A 1 86 ? 2.325 -15.881 16.723 1.00 52.69 86 LYS A N 1
ATOM 683 C CA . LYS A 1 86 ? 1.159 -16.523 16.099 1.00 52.69 86 LYS A CA 1
ATOM 684 C C . LYS A 1 86 ? 1.413 -18.005 15.876 1.00 52.69 86 LYS A C 1
ATOM 686 O O . LYS A 1 86 ? 0.507 -18.775 16.129 1.00 52.69 86 LYS A O 1
ATOM 691 N N . THR A 1 87 ? 2.610 -18.413 15.466 1.00 53.22 87 THR A N 1
ATOM 692 C CA . THR A 1 87 ? 2.983 -19.826 15.322 1.00 53.22 87 THR A CA 1
ATOM 693 C C . THR A 1 87 ? 3.016 -20.531 16.674 1.00 53.22 87 THR A C 1
ATOM 695 O O . THR A 1 87 ? 2.475 -21.621 16.783 1.00 53.22 87 THR A O 1
ATOM 698 N N . ILE A 1 88 ? 3.580 -19.907 17.711 1.00 56.12 88 ILE A N 1
ATOM 699 C CA . ILE A 1 88 ? 3.589 -20.428 19.083 1.00 56.12 88 ILE A CA 1
ATOM 700 C C . ILE A 1 88 ? 2.161 -20.479 19.622 1.00 56.12 88 ILE A C 1
ATOM 702 O O . ILE A 1 88 ? 1.755 -21.515 20.118 1.00 56.12 88 ILE A O 1
ATOM 706 N N . ALA A 1 89 ? 1.352 -19.436 19.434 1.00 54.00 89 ALA A N 1
ATOM 707 C CA . ALA A 1 89 ? -0.054 -19.451 19.825 1.00 54.00 89 ALA A CA 1
ATOM 708 C C . ALA A 1 89 ? -0.873 -20.472 19.018 1.00 54.00 89 ALA A C 1
ATOM 710 O O . ALA A 1 89 ? -1.763 -21.092 19.574 1.00 54.00 89 ALA A O 1
ATOM 711 N N . ILE A 1 90 ? -0.590 -20.685 17.729 1.00 59.19 90 ILE A N 1
ATOM 712 C CA . ILE A 1 90 ? -1.193 -21.762 16.930 1.00 59.19 90 ILE A CA 1
ATOM 713 C C . ILE A 1 90 ? -0.757 -23.119 17.487 1.00 59.19 90 ILE A C 1
ATOM 715 O O . ILE A 1 90 ? -1.604 -23.978 17.650 1.00 59.19 90 ILE A O 1
ATOM 719 N N . ALA A 1 91 ? 0.513 -23.311 17.837 1.00 53.94 91 ALA A N 1
ATOM 720 C CA . ALA A 1 91 ? 1.009 -24.564 18.403 1.00 53.94 91 ALA A CA 1
ATOM 721 C C . ALA A 1 91 ? 0.486 -24.830 19.829 1.00 53.94 91 ALA A C 1
ATOM 723 O O . ALA A 1 91 ? 0.248 -25.976 20.192 1.00 53.94 91 ALA A O 1
ATOM 724 N N . GLU A 1 92 ? 0.291 -23.786 20.636 1.00 53.94 92 GLU A N 1
ATOM 725 C CA . GLU A 1 92 ? -0.242 -23.871 22.001 1.00 53.94 92 GLU A CA 1
ATOM 726 C C . GLU A 1 92 ? -1.773 -23.992 22.032 1.00 53.94 92 GLU A C 1
ATOM 728 O O . GLU A 1 92 ? -2.324 -24.553 22.977 1.00 53.94 92 GLU A O 1
ATOM 733 N N . TYR A 1 93 ? -2.474 -23.448 21.031 1.00 51.41 93 TYR A N 1
ATOM 734 C CA . TYR A 1 93 ? -3.938 -23.303 21.032 1.00 51.41 93 TYR A CA 1
ATOM 735 C C . TYR A 1 93 ? -4.649 -24.139 19.960 1.00 51.41 93 TYR A C 1
ATOM 737 O O . TYR A 1 93 ? -5.859 -24.343 20.042 1.00 51.41 93 TYR A O 1
ATOM 745 N N . GLY A 1 94 ? -3.923 -24.583 18.938 1.00 47.53 94 GLY A N 1
ATOM 746 C CA . GLY A 1 94 ? -4.426 -25.279 17.766 1.00 47.53 94 GLY A CA 1
ATOM 747 C C . GLY A 1 94 ? -3.679 -26.586 17.544 1.00 47.53 94 GLY A C 1
ATOM 748 O O . GLY A 1 94 ? -2.743 -26.652 16.751 1.00 47.53 94 GLY A O 1
ATOM 749 N N . GLU A 1 95 ? -4.190 -27.667 18.126 1.00 47.25 95 GLU A N 1
ATOM 750 C CA . GLU A 1 95 ? -4.256 -28.898 17.341 1.00 47.25 95 GLU A CA 1
ATOM 751 C C . GLU A 1 95 ? -5.146 -28.581 16.132 1.00 47.25 95 GLU A C 1
ATOM 753 O O . GLU A 1 95 ? -6.374 -28.622 16.189 1.00 47.25 95 GLU A O 1
ATOM 758 N N . TRP A 1 96 ? -4.526 -28.101 15.056 1.00 58.88 96 TRP A N 1
ATOM 759 C CA . TRP A 1 96 ? -5.186 -27.958 13.772 1.00 58.88 96 TRP A CA 1
ATOM 760 C C . TRP A 1 96 ? -5.480 -29.384 13.291 1.00 58.88 96 TRP A C 1
ATOM 762 O O . TRP A 1 96 ? -4.571 -30.101 12.887 1.00 58.88 96 TRP A O 1
ATOM 772 N N . GLU A 1 97 ? -6.736 -29.821 13.431 1.00 54.19 97 GLU A N 1
ATOM 773 C CA . GLU A 1 97 ? -7.157 -31.206 13.148 1.00 54.19 97 GLU A CA 1
ATOM 774 C C . GLU A 1 97 ? -7.006 -31.596 11.664 1.00 54.19 97 GLU A C 1
ATOM 776 O O . GLU A 1 97 ? -7.033 -32.778 11.329 1.00 54.19 97 GLU A O 1
ATOM 781 N N . GLU A 1 98 ? -6.863 -30.623 10.760 1.00 60.44 98 GLU A N 1
ATOM 782 C CA . GLU A 1 98 ? -6.772 -30.853 9.316 1.00 60.44 98 GLU A CA 1
ATOM 783 C C . GLU A 1 98 ? -5.305 -30.797 8.854 1.00 60.44 98 GLU A C 1
ATOM 785 O O . GLU A 1 98 ? -4.545 -29.941 9.264 1.00 60.44 98 GLU A O 1
ATOM 790 N N . GLU A 1 99 ? -4.844 -31.663 7.954 1.00 62.66 99 GLU A N 1
ATOM 791 C CA . GLU A 1 99 ? -3.430 -31.615 7.512 1.00 62.66 99 GLU A CA 1
ATOM 792 C C . GLU A 1 99 ? -3.109 -30.417 6.589 1.00 62.66 99 GLU A C 1
ATOM 794 O O . GLU A 1 99 ? -1.955 -30.191 6.222 1.00 62.66 99 GLU A O 1
ATOM 799 N N . VAL A 1 100 ? -4.126 -29.646 6.187 1.00 66.38 100 VAL A N 1
ATOM 800 C CA . VAL A 1 100 ? -4.034 -28.626 5.135 1.00 66.38 100 VAL A CA 1
ATOM 801 C C . VAL A 1 100 ? -4.413 -27.253 5.680 1.00 66.38 100 VAL A C 1
ATOM 803 O O . VAL A 1 100 ? -5.440 -27.098 6.334 1.00 66.38 100 VAL A O 1
ATOM 806 N N . TYR A 1 101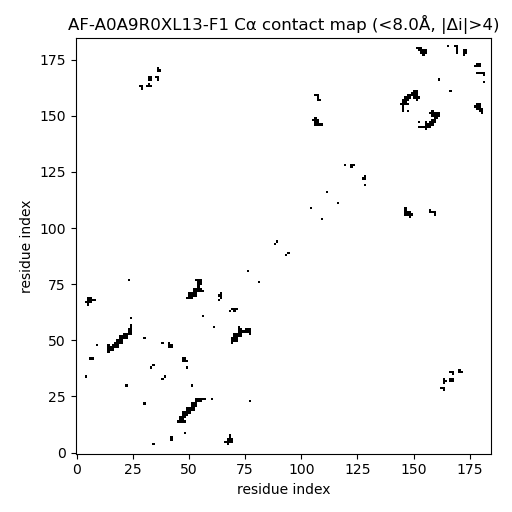 ? -3.595 -26.240 5.386 1.00 65.69 101 TYR A N 1
ATOM 807 C CA . TYR A 1 101 ? -3.909 -24.847 5.709 1.00 65.69 101 TYR A CA 1
ATOM 808 C C . TYR A 1 101 ? -5.128 -24.347 4.918 1.00 65.69 101 TYR A C 1
ATOM 810 O O . TYR A 1 101 ? -5.258 -24.661 3.731 1.00 65.69 101 TYR A O 1
ATOM 818 N N . PRO A 1 102 ? -5.992 -23.509 5.521 1.00 69.50 102 PRO A N 1
ATOM 819 C CA . PRO A 1 102 ? -7.082 -22.891 4.785 1.00 69.50 102 PRO A CA 1
ATOM 820 C C . PRO A 1 102 ? -6.520 -21.941 3.714 1.00 69.50 102 PRO A C 1
ATOM 822 O O . PRO A 1 102 ? -5.431 -21.387 3.899 1.00 69.50 102 PRO A O 1
ATOM 825 N N . PRO A 1 103 ? -7.248 -21.700 2.609 1.00 72.88 103 PRO A N 1
ATOM 826 C CA . PRO A 1 103 ? -6.849 -20.711 1.616 1.00 72.88 103 PRO A CA 1
ATOM 827 C C . PRO A 1 103 ? -6.620 -19.337 2.256 1.00 72.88 103 PRO A C 1
ATOM 829 O O . PRO A 1 103 ? -7.458 -18.844 3.013 1.00 72.88 103 PRO A O 1
ATOM 832 N N . TYR A 1 104 ? -5.492 -18.704 1.935 1.00 76.31 104 TYR A N 1
ATOM 833 C CA . TYR A 1 104 ? -5.142 -17.371 2.417 1.00 76.31 104 TYR A CA 1
ATOM 834 C C . TYR A 1 104 ? -4.574 -16.521 1.281 1.00 76.31 104 TYR A C 1
ATOM 836 O O . TYR A 1 104 ? -3.925 -17.026 0.364 1.00 76.31 104 TYR A O 1
ATOM 844 N N . ALA A 1 105 ? -4.814 -15.212 1.344 1.00 80.25 105 ALA A N 1
ATOM 845 C CA . ALA A 1 105 ? -4.236 -14.276 0.392 1.00 80.25 105 ALA A CA 1
ATOM 846 C C . ALA A 1 105 ? -2.735 -14.106 0.674 1.00 80.25 105 ALA A C 1
ATOM 848 O O . ALA A 1 105 ? -2.343 -13.711 1.774 1.00 80.25 105 ALA A O 1
ATOM 849 N N . ASN A 1 106 ? -1.901 -14.401 -0.323 1.00 82.00 106 ASN A N 1
ATOM 850 C CA . ASN A 1 106 ? -0.448 -14.245 -0.271 1.00 82.00 106 ASN A CA 1
ATOM 851 C C . ASN A 1 106 ? 0.035 -13.289 -1.371 1.00 82.00 106 ASN A C 1
ATOM 853 O O . ASN A 1 106 ? -0.620 -13.140 -2.401 1.00 82.00 106 ASN A O 1
ATOM 857 N N . GLY A 1 107 ? 1.215 -12.698 -1.183 1.00 85.00 107 GLY A N 1
ATOM 858 C CA . GLY A 1 107 ? 1.888 -11.869 -2.179 1.00 85.00 107 GLY A CA 1
ATOM 859 C C . GLY A 1 107 ? 1.890 -10.370 -1.847 1.00 85.00 107 GLY A C 1
ATOM 860 O O . GLY A 1 107 ? 1.731 -9.991 -0.688 1.00 85.00 107 GLY A O 1
ATOM 861 N N . PRO A 1 108 ? 2.110 -9.501 -2.852 1.00 88.88 108 PRO A N 1
ATOM 862 C CA . PRO A 1 108 ? 2.327 -8.060 -2.660 1.00 88.88 108 PRO A CA 1
ATOM 863 C C . PRO A 1 108 ? 1.077 -7.268 -2.247 1.00 88.88 108 PRO A C 1
ATOM 865 O O . PRO A 1 108 ? 1.193 -6.084 -1.934 1.00 88.88 108 PRO A O 1
ATOM 868 N N . GLY A 1 109 ? -0.109 -7.876 -2.289 1.00 91.12 109 GLY A N 1
ATOM 869 C CA . GLY A 1 109 ? -1.363 -7.235 -1.913 1.00 91.12 109 GLY A CA 1
ATOM 870 C C . GLY A 1 109 ? -2.583 -8.068 -2.291 1.00 91.12 109 GLY A C 1
ATOM 871 O O . GLY A 1 109 ? -2.494 -8.998 -3.089 1.00 91.12 109 GLY A O 1
ATOM 872 N N . TYR A 1 110 ? -3.724 -7.711 -1.712 1.00 92.25 110 TYR A N 1
ATOM 873 C CA . TYR A 1 110 ? -5.035 -8.289 -1.990 1.00 92.25 110 TYR A CA 1
ATOM 874 C C . TYR A 1 110 ? -6.111 -7.211 -1.829 1.00 92.25 110 TYR A C 1
ATOM 876 O O . TYR A 1 110 ? -5.861 -6.157 -1.241 1.00 92.25 110 TYR A O 1
ATOM 884 N N . VAL A 1 111 ? -7.305 -7.476 -2.354 1.00 93.56 111 VAL A N 1
ATOM 885 C CA . VAL A 1 111 ? -8.470 -6.593 -2.241 1.00 93.56 111 VAL A CA 1
ATOM 886 C C . VAL A 1 111 ? -9.588 -7.372 -1.564 1.00 93.56 111 VAL A C 1
ATOM 888 O O . VAL A 1 111 ? -9.850 -8.514 -1.930 1.00 93.56 111 VAL A O 1
ATOM 891 N N . ILE A 1 112 ? -10.228 -6.753 -0.576 1.00 92.25 112 ILE A N 1
ATOM 892 C CA . ILE A 1 112 ? -11.439 -7.267 0.067 1.00 92.25 112 ILE A CA 1
ATOM 893 C C . ILE A 1 112 ? -12.545 -6.225 -0.060 1.00 92.25 112 ILE A C 1
ATOM 895 O O . ILE A 1 112 ? -12.271 -5.024 -0.072 1.00 92.25 112 ILE A O 1
ATOM 899 N N . SER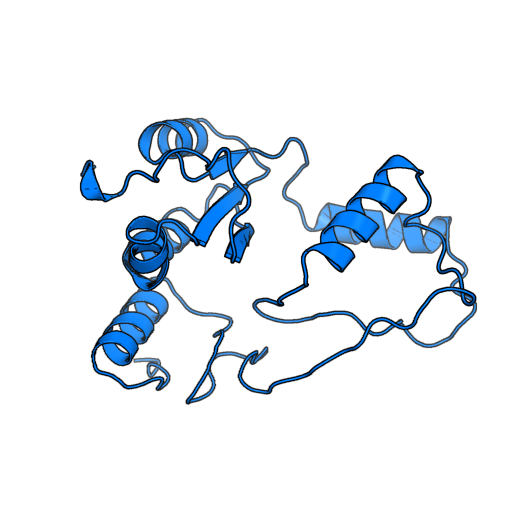 A 1 113 ? -13.785 -6.688 -0.166 1.00 93.62 113 SER A N 1
ATOM 900 C CA . SER A 1 113 ? -14.968 -5.835 -0.137 1.00 93.62 113 SER A CA 1
ATOM 901 C C . SER A 1 113 ? -15.252 -5.324 1.281 1.00 93.62 113 SER A C 1
ATOM 903 O O . SER A 1 113 ? -14.749 -5.859 2.275 1.00 93.62 113 SER A O 1
ATOM 905 N N . SER A 1 114 ? -16.039 -4.249 1.377 1.00 91.12 114 SER A N 1
ATOM 906 C CA . SER A 1 114 ? -16.331 -3.582 2.650 1.00 91.12 114 SER A CA 1
ATOM 907 C C . SER A 1 114 ? -17.065 -4.487 3.641 1.00 91.12 114 SER A C 1
ATOM 909 O O . SER A 1 114 ? -16.746 -4.462 4.823 1.00 91.12 114 SER A O 1
ATOM 911 N N . ASP A 1 115 ? -17.976 -5.336 3.168 1.00 89.81 115 ASP A N 1
ATOM 912 C CA . ASP A 1 115 ? -18.707 -6.316 3.980 1.00 89.81 115 ASP A CA 1
ATOM 913 C C . ASP A 1 115 ? -17.778 -7.367 4.614 1.00 89.81 115 ASP A C 1
ATOM 915 O O . ASP A 1 115 ? -17.932 -7.704 5.788 1.00 89.81 115 ASP A O 1
ATOM 919 N N . ILE A 1 116 ? -16.756 -7.835 3.887 1.00 87.81 116 ILE A N 1
ATOM 920 C CA . ILE A 1 116 ? -15.726 -8.732 4.435 1.00 87.81 116 ILE A CA 1
ATOM 921 C C . ILE A 1 116 ? -14.900 -8.001 5.499 1.00 87.81 116 ILE A C 1
ATOM 923 O O . ILE A 1 116 ? -14.613 -8.571 6.553 1.00 87.81 11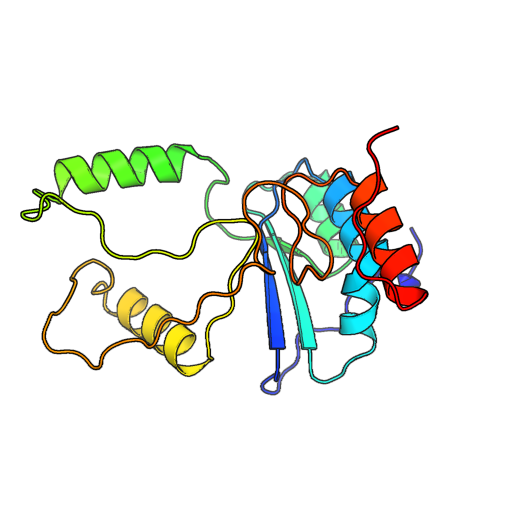6 ILE A O 1
ATOM 927 N N . ALA A 1 117 ? -14.520 -6.744 5.253 1.00 85.88 117 ALA A N 1
ATOM 928 C CA . ALA A 1 117 ? -13.773 -5.947 6.225 1.00 85.88 117 ALA A CA 1
ATOM 929 C C . ALA A 1 117 ? -14.583 -5.706 7.514 1.00 85.88 117 ALA A C 1
ATOM 931 O O . ALA A 1 117 ? -14.069 -5.928 8.612 1.00 85.88 117 ALA A O 1
ATOM 932 N N . GLU A 1 118 ? -15.855 -5.322 7.390 1.00 85.50 118 GLU A N 1
ATOM 933 C CA . GLU A 1 118 ? -16.793 -5.161 8.508 1.00 85.50 118 GLU A CA 1
ATOM 934 C C . GLU A 1 118 ? -16.974 -6.468 9.281 1.00 85.50 118 GLU A C 1
ATOM 936 O O . GLU A 1 118 ? -16.923 -6.480 10.513 1.00 85.50 118 GLU A O 1
ATOM 941 N N . TYR A 1 119 ? -17.105 -7.589 8.569 1.00 83.38 119 TYR A N 1
ATOM 942 C CA . TYR A 1 119 ? -17.189 -8.905 9.183 1.00 83.38 119 TYR A CA 1
ATOM 943 C C . TYR A 1 119 ? -15.934 -9.233 10.005 1.00 83.38 119 TYR A C 1
ATOM 945 O O . TYR A 1 119 ? -16.059 -9.639 11.162 1.00 83.38 119 TYR A O 1
ATOM 953 N N . ILE A 1 120 ? -14.730 -9.006 9.461 1.00 79.31 120 ILE A N 1
ATOM 954 C CA . ILE A 1 120 ? -13.461 -9.230 10.175 1.00 79.31 120 ILE A CA 1
ATOM 955 C C . ILE A 1 120 ? -13.412 -8.412 11.471 1.00 79.31 120 ILE A C 1
ATOM 957 O O . ILE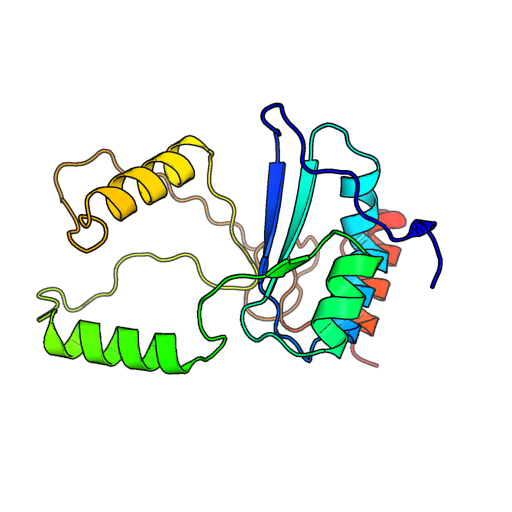 A 1 120 ? -13.070 -8.962 12.519 1.00 79.31 120 ILE A O 1
ATOM 961 N N . VAL A 1 121 ? -13.780 -7.127 11.417 1.00 78.56 121 VAL A N 1
ATOM 962 C CA . VAL A 1 121 ? -13.826 -6.254 12.602 1.00 78.56 121 VAL A CA 1
ATOM 963 C C . VAL A 1 121 ? -14.839 -6.782 13.620 1.00 78.56 121 VAL A C 1
ATOM 965 O O . VAL A 1 121 ? -14.503 -6.956 14.790 1.00 78.56 121 VAL A O 1
ATOM 968 N N . SER A 1 122 ? -16.043 -7.146 13.174 1.00 78.00 122 SER A N 1
ATOM 969 C CA . SER A 1 122 ? -17.092 -7.660 14.060 1.00 78.00 122 SER A CA 1
ATOM 970 C C . SER A 1 122 ? -16.685 -8.956 14.775 1.00 78.00 122 SER A C 1
ATOM 972 O O . SER A 1 122 ? -16.956 -9.134 15.964 1.00 78.00 122 SER A O 1
ATOM 974 N N . GLU A 1 123 ? -15.992 -9.871 14.094 1.00 75.12 123 GLU A N 1
ATOM 975 C CA . GLU A 1 123 ? -15.519 -11.114 14.704 1.00 75.12 123 GLU A CA 1
ATOM 976 C C . GLU A 1 123 ? -14.284 -10.883 15.590 1.00 75.12 123 GLU A C 1
ATOM 978 O O . GLU A 1 123 ? -14.074 -11.647 16.540 1.00 75.12 123 GLU A O 1
ATOM 983 N N . PHE A 1 124 ? -13.478 -9.845 15.321 1.00 71.75 124 PHE A N 1
ATOM 984 C CA . PHE A 1 124 ? -12.375 -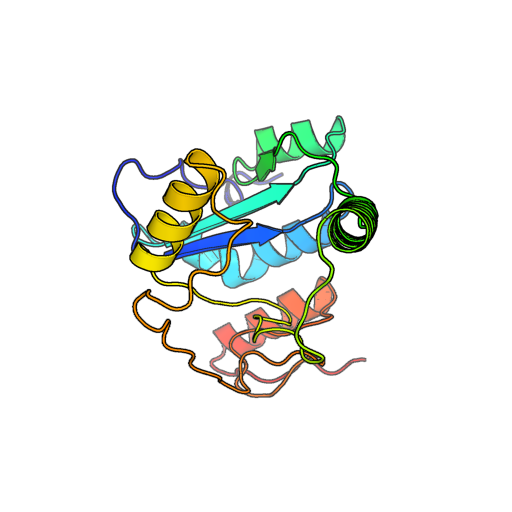9.430 16.194 1.00 71.75 124 PHE A CA 1
ATOM 985 C C . PHE A 1 124 ? -12.901 -8.947 17.539 1.00 71.75 124 PHE A C 1
ATOM 987 O O . PHE A 1 124 ? -12.488 -9.470 18.576 1.00 71.75 124 PHE A O 1
ATOM 994 N N . ASP A 1 125 ? -13.861 -8.022 17.514 1.00 71.81 125 ASP A N 1
ATOM 995 C CA . ASP A 1 125 ? -14.462 -7.435 18.714 1.00 71.81 125 ASP A CA 1
ATOM 996 C C . ASP A 1 125 ? -15.163 -8.498 19.567 1.00 71.81 125 ASP A C 1
ATOM 998 O O . ASP A 1 125 ? -15.081 -8.497 20.795 1.00 71.81 125 ASP A O 1
ATOM 1002 N N . ASN A 1 126 ? -15.781 -9.481 18.910 1.00 71.69 126 ASN A N 1
ATOM 1003 C CA . ASN A 1 126 ? -16.403 -10.625 19.570 1.00 71.69 126 ASN A CA 1
ATOM 1004 C C . ASN A 1 126 ? -15.403 -11.696 20.051 1.00 71.69 126 ASN A C 1
ATOM 1006 O O . ASN A 1 126 ? -15.837 -12.723 20.574 1.00 71.69 126 ASN A O 1
ATOM 1010 N N . GLN A 1 127 ? -14.090 -11.505 19.858 1.00 65.38 127 GLN A N 1
ATOM 1011 C CA . GLN A 1 127 ? -13.022 -12.482 20.135 1.00 65.38 127 GLN A CA 1
ATOM 1012 C C . GLN A 1 127 ? -13.226 -13.842 19.433 1.00 65.38 127 GLN A C 1
ATOM 1014 O O . GLN A 1 127 ? -12.702 -14.874 19.857 1.00 65.38 127 GLN A O 1
ATOM 1019 N N . LYS A 1 128 ? -13.991 -13.854 18.335 1.00 60.25 128 LYS A N 1
ATOM 1020 C CA . LYS A 1 128 ? -14.404 -15.052 17.588 1.00 60.25 128 LYS A CA 1
ATOM 1021 C C . LYS A 1 128 ? -13.606 -15.293 16.314 1.00 60.25 128 LYS A C 1
ATOM 1023 O O . LYS A 1 128 ? -13.693 -16.398 15.787 1.00 60.25 128 LYS A O 1
ATOM 1028 N N . LEU A 1 129 ? -12.751 -14.357 15.886 1.00 56.78 129 LEU A N 1
ATOM 1029 C CA . LEU A 1 129 ? -11.824 -14.554 14.752 1.00 56.78 129 LEU A CA 1
ATOM 1030 C C . LEU A 1 129 ? -10.957 -15.821 14.862 1.00 56.78 129 LEU A C 1
ATOM 1032 O O . LEU A 1 129 ? -10.390 -16.271 13.874 1.00 56.78 129 LEU A O 1
ATOM 1036 N N . ARG A 1 130 ? -10.851 -16.401 16.062 1.00 54.38 130 ARG A N 1
ATOM 1037 C CA . ARG A 1 130 ? -10.106 -17.632 16.343 1.00 54.38 130 ARG A CA 1
ATOM 1038 C C . ARG A 1 130 ? -10.896 -18.923 16.072 1.00 54.38 130 ARG A C 1
ATOM 1040 O O . ARG A 1 130 ? -10.328 -19.997 16.218 1.00 54.38 130 ARG A O 1
ATOM 1047 N N . LYS A 1 131 ? -12.186 -18.853 15.714 1.00 51.19 131 LYS A N 1
ATOM 1048 C CA . LYS A 1 131 ? -13.042 -20.023 15.441 1.00 51.19 131 LYS A CA 1
ATOM 1049 C C . LYS A 1 131 ? -13.529 -20.016 13.992 1.00 51.19 131 LYS A C 1
AT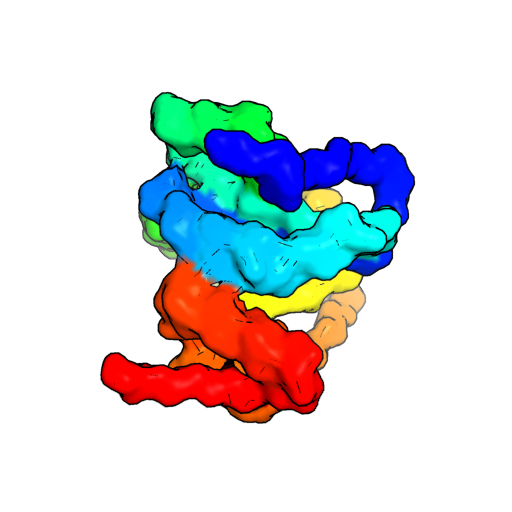OM 1051 O O . LYS A 1 131 ? -14.429 -19.257 13.636 1.00 51.19 131 LYS A O 1
ATOM 1056 N N . PHE A 1 132 ? -12.985 -20.911 13.168 1.00 53.31 132 PHE A N 1
ATOM 1057 C CA . PHE A 1 132 ? -13.522 -21.191 11.835 1.00 53.31 132 PHE A CA 1
ATOM 1058 C C . PHE A 1 132 ? -14.871 -21.913 11.965 1.00 53.31 132 PHE A C 1
ATOM 1060 O O . PHE A 1 132 ? -14.939 -23.106 12.250 1.00 53.31 132 PHE A O 1
ATOM 1067 N N . SER A 1 133 ? -15.970 -21.177 11.791 1.00 49.56 133 SER A N 1
ATOM 1068 C CA . SER A 1 133 ? -17.319 -21.749 11.802 1.00 49.56 133 SER A CA 1
ATOM 1069 C C . SER A 1 133 ? -17.685 -22.269 10.410 1.00 49.56 133 SER A C 1
ATOM 1071 O O . SER A 1 133 ? -17.939 -21.472 9.509 1.00 49.56 133 SER A O 1
ATOM 1073 N N . LYS A 1 134 ? -17.783 -23.598 10.243 1.00 52.47 134 LYS A N 1
ATOM 1074 C CA . LYS A 1 134 ? -18.174 -24.284 8.985 1.00 52.47 134 LYS A CA 1
ATOM 1075 C C . LYS A 1 134 ? -19.616 -23.989 8.513 1.00 52.47 134 LYS A C 1
ATOM 1077 O O . LYS A 1 134 ? -20.029 -24.461 7.463 1.00 52.47 134 LYS A O 1
ATOM 1082 N N . THR A 1 135 ? -20.397 -23.229 9.283 1.00 50.12 135 THR A N 1
ATOM 1083 C CA . THR A 1 135 ? -21.826 -22.939 9.046 1.00 50.12 135 THR A CA 1
ATOM 1084 C C . THR A 1 135 ? -22.103 -21.610 8.337 1.00 50.12 135 THR A C 1
ATOM 1086 O O . THR A 1 135 ? -23.263 -21.230 8.191 1.00 50.12 135 THR A O 1
ATOM 1089 N N . ARG A 1 136 ? -21.066 -20.859 7.952 1.00 61.66 136 ARG A N 1
ATOM 1090 C CA . ARG A 1 136 ? -21.205 -19.473 7.478 1.00 61.66 136 ARG A CA 1
ATOM 1091 C C . ARG A 1 136 ? -21.125 -19.378 5.954 1.00 61.66 136 ARG A C 1
ATOM 1093 O O . ARG A 1 136 ? -20.596 -20.277 5.306 1.00 61.66 136 ARG A O 1
ATOM 1100 N N . GLN A 1 137 ? -21.700 -18.306 5.399 1.00 62.16 137 GLN A N 1
ATOM 1101 C CA . GLN A 1 137 ? -21.723 -18.080 3.953 1.00 62.16 137 GLN A CA 1
ATOM 1102 C C . GLN A 1 137 ? -20.301 -18.174 3.372 1.00 62.16 137 GLN A C 1
ATOM 1104 O O . GLN A 1 137 ? -19.372 -17.633 3.979 1.00 62.16 137 GLN A O 1
ATOM 1109 N N . PRO A 1 138 ? -20.111 -18.872 2.239 1.00 71.06 138 PRO A N 1
ATOM 1110 C CA . PRO A 1 138 ? -18.794 -18.998 1.634 1.00 71.06 138 PRO A CA 1
ATOM 1111 C C . PRO A 1 138 ? -18.295 -17.624 1.180 1.00 71.06 138 PRO A C 1
ATOM 1113 O O . PRO A 1 138 ? -19.014 -16.908 0.487 1.00 71.06 138 PRO A O 1
ATOM 1116 N N . VAL A 1 139 ? -17.061 -17.274 1.545 1.00 81.25 139 VAL A N 1
ATOM 1117 C CA . VAL A 1 139 ? -16.350 -16.152 0.919 1.00 81.25 139 VAL A CA 1
ATOM 1118 C C . VAL A 1 139 ? -16.015 -16.552 -0.516 1.00 81.25 139 VAL A C 1
ATOM 1120 O O . VAL A 1 139 ? -15.501 -17.648 -0.752 1.00 81.25 139 VAL A O 1
ATOM 1123 N N . GLU A 1 140 ? -16.309 -15.680 -1.477 1.00 87.00 140 GLU A N 1
ATOM 1124 C CA . GLU A 1 140 ? -15.911 -15.882 -2.867 1.00 87.00 140 GLU A CA 1
ATOM 1125 C C . GLU A 1 140 ? -14.453 -15.452 -3.065 1.00 87.00 140 GLU A C 1
ATOM 1127 O O . GLU A 1 140 ? -14.063 -14.335 -2.724 1.00 87.00 140 GLU A O 1
ATOM 1132 N N . TYR A 1 141 ? -13.641 -16.343 -3.635 1.00 87.00 141 TYR A N 1
ATOM 1133 C CA . TYR A 1 141 ? -12.236 -16.079 -3.927 1.00 87.00 141 TYR A CA 1
ATOM 1134 C C . TYR A 1 141 ? -12.034 -15.923 -5.431 1.00 87.00 141 TYR A C 1
ATOM 1136 O O . TYR A 1 141 ? -12.286 -16.853 -6.198 1.00 87.00 141 TYR A O 1
ATOM 1144 N N . SER A 1 142 ? -11.495 -14.777 -5.840 1.00 89.75 142 SER A N 1
ATOM 1145 C CA . SER A 1 142 ? -11.048 -14.535 -7.211 1.00 89.75 142 SER A CA 1
ATOM 1146 C C . SER A 1 142 ? -9.530 -14.397 -7.250 1.00 89.75 142 SER A C 1
ATOM 1148 O O . SER A 1 142 ? -8.941 -13.684 -6.437 1.00 89.75 142 SER A O 1
ATOM 1150 N N . HIS A 1 143 ? -8.897 -15.095 -8.191 1.00 90.06 143 HIS A N 1
ATOM 1151 C CA . HIS A 1 143 ? -7.449 -15.102 -8.367 1.00 90.06 143 HIS A CA 1
ATOM 1152 C C . HIS A 1 143 ? -7.098 -14.492 -9.721 1.00 90.06 143 HIS A C 1
ATOM 1154 O O . HIS A 1 143 ? -7.651 -14.890 -10.746 1.00 90.06 143 HIS A O 1
ATOM 1160 N N . ASP A 1 144 ? -6.137 -13.572 -9.735 1.00 90.50 144 ASP A N 1
ATOM 1161 C CA . ASP A 1 144 ? -5.609 -12.987 -10.966 1.00 90.50 144 ASP A CA 1
ATOM 1162 C C . ASP A 1 144 ? -4.077 -12.972 -10.905 1.00 90.50 144 ASP A C 1
ATOM 1164 O O . ASP A 1 144 ? -3.477 -12.490 -9.942 1.00 90.50 144 ASP A O 1
ATOM 1168 N N . VAL A 1 145 ? -3.434 -13.495 -11.954 1.00 89.44 145 VAL A N 1
ATOM 1169 C CA . VAL A 1 145 ? -1.969 -13.539 -12.101 1.00 89.44 145 VAL A CA 1
ATOM 1170 C C . VAL A 1 145 ? -1.331 -12.149 -12.032 1.00 89.44 145 VAL A C 1
ATOM 1172 O O . VAL A 1 145 ? -0.157 -12.021 -11.695 1.00 89.44 145 VAL A O 1
ATOM 1175 N N . LYS A 1 146 ? -2.106 -11.093 -12.294 1.00 91.88 146 LYS A N 1
ATOM 1176 C CA . LYS A 1 146 ? -1.687 -9.696 -12.161 1.00 91.88 146 LYS A CA 1
ATOM 1177 C C . LYS A 1 146 ? -1.398 -9.280 -10.715 1.00 91.88 146 LYS A C 1
ATOM 1179 O O . LYS A 1 146 ? -0.751 -8.247 -10.519 1.00 91.88 146 LYS A O 1
ATOM 1184 N N . PHE A 1 147 ? -1.813 -10.073 -9.723 1.00 91.50 147 PHE A N 1
ATOM 1185 C CA . PHE A 1 147 ? -1.338 -10.001 -8.337 1.00 91.50 147 PHE A CA 1
ATOM 1186 C C . PHE A 1 147 ? -0.107 -10.899 -8.128 1.00 91.50 147 PHE A C 1
ATOM 1188 O O . PHE A 1 147 ? -0.100 -11.830 -7.324 1.00 91.50 147 PHE A O 1
ATOM 1195 N N . PHE A 1 148 ? 0.945 -10.668 -8.914 1.00 88.69 148 PHE A N 1
ATOM 1196 C CA . PHE A 1 148 ? 2.050 -11.616 -9.033 1.00 88.69 148 PHE A CA 1
ATOM 1197 C C . PHE A 1 148 ? 2.978 -11.623 -7.807 1.00 88.69 148 PHE A C 1
ATOM 1199 O O . PHE A 1 148 ? 3.586 -10.612 -7.456 1.00 88.69 148 PHE A O 1
ATOM 1206 N N . GLN A 1 149 ? 3.156 -12.793 -7.186 1.00 86.19 149 GLN A N 1
ATOM 1207 C CA . GLN A 1 149 ? 3.941 -12.939 -5.952 1.00 86.19 149 GLN A CA 1
ATOM 1208 C C . GLN A 1 149 ? 5.467 -12.935 -6.142 1.00 86.19 149 GLN A C 1
ATOM 1210 O O . GLN A 1 149 ? 6.199 -12.611 -5.210 1.00 86.19 149 GLN A O 1
ATOM 1215 N N . ALA A 1 150 ? 5.978 -13.314 -7.317 1.00 87.69 150 ALA A N 1
ATOM 1216 C CA . ALA A 1 150 ? 7.406 -13.612 -7.492 1.00 87.69 150 ALA A CA 1
ATOM 1217 C C . ALA A 1 150 ? 8.220 -12.457 -8.100 1.00 87.69 150 ALA A C 1
ATOM 1219 O O . ALA A 1 150 ? 9.353 -12.655 -8.531 1.00 87.69 150 ALA A O 1
ATOM 1220 N N . GLY A 1 151 ? 7.661 -11.248 -8.153 1.00 90.50 151 GLY A N 1
ATOM 1221 C CA . GLY A 1 151 ? 8.342 -10.089 -8.718 1.00 90.50 151 GLY A CA 1
ATOM 1222 C C . GLY A 1 151 ? 7.383 -9.221 -9.512 1.00 90.50 151 GLY A C 1
ATOM 1223 O O . GLY A 1 151 ? 6.345 -8.806 -9.009 1.00 90.50 151 GLY A O 1
ATOM 1224 N N . CYS A 1 152 ? 7.716 -8.970 -10.771 1.00 91.94 152 CYS A N 1
ATOM 1225 C CA . CYS A 1 152 ? 6.868 -8.222 -11.685 1.00 91.94 152 CYS A CA 1
ATOM 1226 C C . CYS A 1 152 ? 6.429 -9.114 -12.851 1.00 91.94 152 CYS A C 1
ATOM 1228 O O . CYS A 1 152 ? 7.216 -9.916 -13.351 1.00 91.94 152 CYS A O 1
ATOM 1230 N N . PHE A 1 153 ? 5.178 -8.947 -13.278 1.00 91.94 153 PHE A N 1
ATOM 1231 C CA . PHE A 1 153 ? 4.598 -9.592 -14.45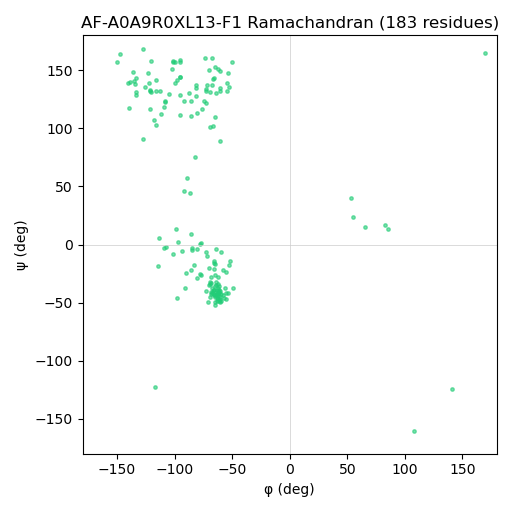1 1.00 91.94 153 PHE A CA 1
ATOM 1232 C C . PHE A 1 153 ? 4.006 -8.520 -15.370 1.00 91.94 153 PHE A C 1
ATOM 1234 O O . PHE A 1 153 ? 3.344 -7.606 -14.885 1.00 91.94 153 PHE A O 1
ATOM 1241 N N . ASP A 1 154 ? 4.238 -8.592 -16.679 1.00 93.75 154 ASP A N 1
ATOM 1242 C CA . ASP A 1 154 ? 3.700 -7.592 -17.607 1.00 93.75 154 ASP A CA 1
ATOM 1243 C C . ASP A 1 154 ? 2.160 -7.578 -17.562 1.00 93.75 154 ASP A C 1
ATOM 1245 O O . ASP A 1 154 ? 1.502 -8.614 -17.614 1.00 93.75 154 ASP A O 1
ATOM 1249 N N . GLY A 1 155 ? 1.573 -6.387 -17.446 1.00 93.44 155 GLY A N 1
ATOM 1250 C CA . GLY A 1 155 ? 0.141 -6.209 -17.199 1.00 93.44 155 GLY A CA 1
ATOM 1251 C C . GLY A 1 155 ? -0.263 -6.264 -15.722 1.00 93.44 155 GLY A C 1
ATOM 1252 O O . GLY A 1 155 ? -1.457 -6.381 -15.448 1.00 93.44 155 GLY A O 1
ATOM 1253 N N . TYR A 1 156 ? 0.695 -6.189 -14.787 1.00 92.56 156 TYR A N 1
ATOM 1254 C CA . TYR A 1 156 ? 0.460 -6.265 -13.341 1.00 92.56 156 TYR A CA 1
ATOM 1255 C C . TYR A 1 156 ? -0.589 -5.269 -12.818 1.00 92.56 156 TYR A C 1
ATOM 1257 O O . TYR A 1 156 ? -0.675 -4.122 -13.257 1.00 92.56 156 TYR A O 1
ATOM 1265 N N . TYR A 1 157 ? -1.311 -5.695 -11.780 1.00 93.25 157 TYR A N 1
ATOM 1266 C CA . TYR A 1 157 ? -1.990 -4.806 -10.834 1.00 93.25 157 TYR A CA 1
ATOM 1267 C C . TYR A 1 157 ? -1.068 -4.488 -9.658 1.00 93.25 157 TYR A C 1
ATOM 1269 O O . TYR A 1 157 ? -0.990 -3.344 -9.216 1.00 93.25 157 TYR A O 1
ATOM 1277 N N . THR A 1 158 ? -0.287 -5.474 -9.212 1.00 93.31 158 THR A N 1
ATOM 1278 C CA . THR A 1 158 ? 0.723 -5.315 -8.161 1.00 93.31 158 THR A CA 1
ATOM 1279 C C . THR A 1 158 ? 2.034 -5.974 -8.577 1.00 93.31 158 THR A C 1
ATOM 1281 O O . THR A 1 158 ? 2.020 -7.055 -9.161 1.00 93.31 158 THR A O 1
ATOM 1284 N N . ALA A 1 159 ? 3.165 -5.368 -8.217 1.00 92.62 159 ALA A N 1
ATOM 1285 C CA . ALA A 1 159 ? 4.494 -5.941 -8.413 1.00 92.62 159 ALA A CA 1
ATOM 1286 C C . ALA A 1 159 ? 5.205 -6.092 -7.060 1.00 92.62 159 ALA A C 1
ATOM 1288 O O . ALA A 1 159 ? 5.255 -5.153 -6.267 1.00 92.62 159 ALA A O 1
ATOM 1289 N N . HIS A 1 160 ? 5.767 -7.270 -6.809 1.00 92.38 160 HIS A N 1
ATOM 1290 C CA . HIS A 1 160 ? 6.471 -7.632 -5.584 1.00 92.38 160 HIS A CA 1
ATOM 1291 C C . HIS A 1 160 ? 7.991 -7.435 -5.711 1.00 92.38 160 HIS A C 1
ATOM 1293 O O . HIS A 1 160 ? 8.516 -7.389 -6.822 1.00 92.38 160 HIS A O 1
ATOM 1299 N N . TYR A 1 161 ? 8.710 -7.309 -4.590 1.00 91.50 161 TYR A N 1
ATOM 1300 C CA . TYR A 1 161 ? 10.178 -7.147 -4.540 1.00 91.50 161 TYR A CA 1
ATOM 1301 C C . TYR A 1 161 ? 10.747 -6.002 -5.404 1.00 91.50 161 TYR A C 1
ATOM 1303 O O . TYR A 1 161 ? 11.791 -6.135 -6.044 1.00 91.50 161 TYR A O 1
ATOM 1311 N N . GLN A 1 162 ? 10.059 -4.857 -5.439 1.00 93.31 162 GLN A N 1
ATOM 1312 C CA . GLN A 1 162 ? 10.484 -3.692 -6.218 1.00 93.31 162 GLN A CA 1
ATOM 1313 C C . GLN A 1 162 ? 11.275 -2.702 -5.361 1.00 93.31 162 GLN A C 1
ATOM 1315 O O . GLN A 1 162 ? 10.808 -2.258 -4.315 1.00 93.31 162 GLN A O 1
ATOM 1320 N N . SER A 1 163 ? 12.459 -2.306 -5.836 1.00 95.50 163 SER A N 1
ATOM 1321 C CA . SER A 1 163 ? 13.234 -1.232 -5.209 1.00 95.50 163 SER A CA 1
ATOM 1322 C C . SER A 1 163 ? 12.523 0.124 -5.364 1.00 95.50 163 SER A C 1
ATOM 1324 O O . SER A 1 163 ? 11.730 0.304 -6.299 1.00 95.50 163 SER A O 1
ATOM 1326 N N . PRO A 1 164 ? 12.849 1.135 -4.536 1.00 97.00 164 PRO A N 1
ATOM 1327 C CA . PRO A 1 164 ? 12.358 2.503 -4.718 1.00 97.00 164 PRO A CA 1
ATOM 1328 C C . PRO A 1 164 ? 12.522 3.043 -6.143 1.00 97.00 164 PRO A C 1
ATOM 1330 O O . PRO A 1 164 ? 11.641 3.724 -6.662 1.00 97.00 164 PRO A O 1
ATOM 1333 N N . GLN A 1 165 ? 13.622 2.707 -6.815 1.00 95.56 165 GLN A N 1
ATOM 1334 C CA . GLN A 1 165 ? 13.881 3.144 -8.186 1.00 95.56 165 GLN A CA 1
ATOM 1335 C C . GLN A 1 165 ? 12.988 2.408 -9.195 1.00 95.56 165 GLN A C 1
ATOM 1337 O O . GLN A 1 165 ? 12.450 3.037 -10.111 1.00 95.56 165 GLN A O 1
ATOM 1342 N N . HIS A 1 166 ? 12.775 1.101 -9.005 1.00 95.44 166 HIS A N 1
ATOM 1343 C CA . HIS A 1 166 ? 11.857 0.327 -9.836 1.00 95.44 166 HIS A CA 1
ATOM 1344 C C . HIS A 1 166 ? 10.417 0.816 -9.694 1.00 95.44 166 HIS A C 1
ATOM 1346 O O . HIS A 1 166 ? 9.766 1.011 -10.713 1.00 95.44 166 HIS A O 1
ATOM 1352 N N . MET A 1 167 ? 9.942 1.128 -8.483 1.00 96.06 167 MET A N 1
ATOM 1353 C CA . MET A 1 167 ? 8.595 1.685 -8.278 1.00 96.06 167 MET A CA 1
ATOM 1354 C C . MET A 1 167 ? 8.356 2.962 -9.101 1.00 96.06 167 MET A C 1
ATOM 1356 O O . MET A 1 167 ? 7.312 3.120 -9.735 1.00 96.06 167 MET A O 1
ATOM 1360 N N . ILE A 1 168 ? 9.349 3.856 -9.163 1.00 96.75 168 ILE A N 1
ATOM 1361 C CA . ILE A 1 168 ? 9.275 5.067 -9.993 1.00 96.75 168 ILE A CA 1
ATOM 1362 C C . ILE A 1 168 ? 9.298 4.734 -11.489 1.00 96.75 168 ILE A C 1
ATOM 1364 O O . ILE A 1 168 ? 8.566 5.348 -12.265 1.00 96.75 168 ILE A O 1
ATOM 1368 N N . CYS A 1 169 ? 10.131 3.781 -11.909 1.00 96.31 169 CYS A N 1
ATOM 1369 C CA . CYS A 1 169 ? 10.188 3.335 -13.300 1.00 96.31 169 CYS A CA 1
ATOM 1370 C C . CYS A 1 169 ? 8.847 2.740 -13.762 1.00 96.31 169 CYS A C 1
ATOM 1372 O O . CYS A 1 169 ? 8.314 3.162 -14.789 1.00 96.31 169 CYS A O 1
ATOM 1374 N N . LEU A 1 170 ? 8.282 1.829 -12.966 1.00 95.88 170 LEU A N 1
ATOM 1375 C CA . LEU A 1 170 ? 6.993 1.182 -13.199 1.00 95.88 170 LEU A CA 1
ATOM 1376 C C . LEU A 1 170 ? 5.885 2.226 -13.363 1.00 95.88 170 LEU A C 1
ATOM 1378 O O . LEU A 1 170 ? 5.130 2.203 -14.331 1.00 95.88 170 LEU A O 1
ATOM 1382 N N . TRP A 1 171 ? 5.849 3.217 -12.471 1.00 96.00 171 TRP A N 1
ATOM 1383 C CA . TRP A 1 171 ? 4.878 4.302 -12.555 1.00 96.00 171 TRP A CA 1
ATOM 1384 C C . TRP A 1 171 ? 5.022 5.157 -13.812 1.00 96.00 171 TRP A C 1
ATOM 1386 O O . TRP A 1 171 ? 4.028 5.451 -14.467 1.00 96.00 171 TRP A O 1
ATOM 1396 N N . ARG A 1 172 ? 6.249 5.524 -14.198 1.00 96.31 172 ARG A N 1
ATOM 1397 C CA . ARG A 1 172 ? 6.483 6.296 -15.430 1.00 96.31 172 ARG A CA 1
ATOM 1398 C C . ARG A 1 172 ? 6.017 5.543 -16.672 1.00 96.31 172 ARG A C 1
ATOM 1400 O O . ARG A 1 172 ? 5.395 6.148 -17.541 1.00 96.31 172 ARG A O 1
ATOM 1407 N N . LYS A 1 173 ? 6.283 4.234 -16.744 1.00 96.31 173 LYS A N 1
ATOM 1408 C CA . LYS A 1 173 ? 5.783 3.390 -17.836 1.00 96.31 173 LYS A CA 1
ATOM 1409 C C . LYS A 1 173 ? 4.254 3.357 -17.850 1.00 96.31 173 LYS A C 1
ATOM 1411 O O . LYS A 1 173 ? 3.658 3.565 -18.909 1.00 96.31 173 LYS A O 1
ATOM 1416 N N . LEU A 1 174 ? 3.625 3.207 -16.683 1.00 95.31 174 LEU A N 1
ATOM 1417 C CA . LEU A 1 174 ? 2.168 3.188 -16.568 1.00 95.31 174 LEU A CA 1
ATOM 1418 C C . LEU A 1 174 ? 1.543 4.518 -17.011 1.00 95.31 174 LEU A C 1
ATOM 1420 O O . LEU A 1 174 ? 0.560 4.517 -17.745 1.00 95.31 174 LEU A O 1
ATOM 1424 N N . GLN A 1 175 ? 2.154 5.651 -16.655 1.00 95.06 175 GLN A N 1
ATOM 1425 C CA . GLN A 1 175 ? 1.732 6.975 -17.126 1.00 95.06 175 GLN A CA 1
ATOM 1426 C C . GLN A 1 175 ? 1.847 7.135 -18.650 1.00 95.06 175 GLN A C 1
ATOM 1428 O O . GLN A 1 175 ? 1.074 7.885 -19.237 1.00 95.06 175 GLN A O 1
ATOM 1433 N N . SER A 1 176 ? 2.773 6.419 -19.298 1.00 95.88 176 SER A N 1
ATOM 1434 C CA . SER A 1 176 ? 2.860 6.331 -20.765 1.00 95.88 176 SER A CA 1
ATOM 1435 C C . SER A 1 176 ? 1.960 5.251 -21.385 1.00 95.88 176 SER A C 1
ATOM 1437 O O . SER A 1 176 ? 2.081 4.970 -22.573 1.00 95.88 176 SER A O 1
ATOM 1439 N N . GLY A 1 177 ? 1.073 4.630 -20.601 1.00 95.50 177 GLY A N 1
ATOM 1440 C CA . GLY A 1 177 ? 0.143 3.600 -21.070 1.00 95.50 177 GLY A CA 1
ATOM 1441 C C . GLY A 1 177 ? 0.732 2.189 -21.156 1.00 95.50 177 GLY A C 1
ATOM 1442 O O . GLY A 1 177 ? 0.149 1.333 -21.814 1.00 95.50 177 GLY A O 1
ATOM 1443 N N . SER A 1 178 ? 1.873 1.926 -20.511 1.00 94.75 178 SER A N 1
ATOM 1444 C CA . SER A 1 178 ? 2.549 0.623 -20.539 1.00 94.75 178 SER A CA 1
ATOM 1445 C C . SER A 1 178 ? 2.715 0.040 -19.136 1.00 94.75 178 SER A C 1
ATOM 1447 O O . SER A 1 178 ? 3.441 0.579 -18.306 1.00 94.75 178 SER A O 1
ATOM 1449 N N . ALA A 1 179 ? 2.083 -1.104 -18.875 1.00 93.75 179 ALA A N 1
ATOM 1450 C CA . ALA A 1 179 ? 2.235 -1.862 -17.630 1.00 93.75 179 ALA A CA 1
ATOM 1451 C C . ALA A 1 179 ? 3.352 -2.919 -17.742 1.00 93.75 179 ALA A C 1
ATOM 1453 O O . ALA A 1 179 ? 3.154 -4.079 -17.396 1.00 93.75 179 ALA A O 1
ATOM 1454 N N . GLN A 1 180 ? 4.512 -2.541 -18.281 1.00 95.19 180 GLN A N 1
ATOM 1455 C CA . GLN A 1 180 ? 5.650 -3.450 -18.449 1.00 95.19 180 GLN A CA 1
ATOM 1456 C C . GLN A 1 180 ? 6.642 -3.360 -17.297 1.00 95.19 180 GLN A C 1
ATOM 1458 O O . GLN A 1 180 ? 6.962 -2.268 -16.816 1.00 95.19 180 GLN A O 1
ATOM 1463 N N . CYS A 1 181 ? 7.227 -4.495 -16.940 1.00 94.38 181 CYS A N 1
ATOM 1464 C CA . CYS A 1 181 ? 8.246 -4.575 -15.911 1.00 94.38 181 CYS A CA 1
ATOM 1465 C C . CYS A 1 181 ? 9.487 -3.749 -16.248 1.00 94.38 181 CYS A C 1
ATOM 1467 O O . CYS A 1 181 ? 9.841 -3.514 -17.409 1.00 94.38 181 CYS A O 1
ATOM 1469 N N . CYS A 1 182 ? 10.147 -3.248 -15.209 1.00 92.88 182 CYS A N 1
ATOM 1470 C CA . CYS A 1 182 ? 11.416 -2.552 -15.348 1.00 92.88 182 CYS A CA 1
ATOM 1471 C C . CYS A 1 182 ? 12.553 -3.568 -15.294 1.00 92.88 182 CYS A C 1
ATOM 1473 O O . CYS A 1 182 ? 12.587 -4.414 -14.404 1.00 92.88 182 CYS A O 1
ATOM 1475 N N . ASN A 1 183 ? 13.472 -3.493 -16.255 1.00 82.88 183 ASN A N 1
ATOM 1476 C CA . ASN A 1 183 ? 14.638 -4.368 -16.269 1.00 82.88 183 ASN A CA 1
ATOM 1477 C C . ASN A 1 183 ? 15.550 -4.009 -15.093 1.00 82.88 183 ASN A C 1
ATOM 1479 O O . ASN A 1 183 ? 15.804 -2.823 -14.865 1.00 82.88 183 ASN A O 1
ATOM 1483 N N . ALA A 1 184 ? 16.084 -5.020 -14.408 1.00 61.31 184 ALA A N 1
ATOM 1484 C CA . ALA A 1 184 ? 17.251 -4.833 -13.559 1.00 61.31 184 ALA A CA 1
ATOM 1485 C C . ALA A 1 184 ? 18.420 -4.455 -14.482 1.00 61.31 184 ALA A C 1
ATOM 1487 O O . ALA A 1 184 ? 18.817 -5.258 -15.327 1.00 61.31 184 ALA A O 1
ATOM 1488 N N . ARG A 1 185 ? 18.881 -3.206 -14.415 1.00 48.44 185 ARG A N 1
ATOM 1489 C CA . ARG A 1 185 ? 20.187 -2.842 -14.975 1.00 48.44 185 ARG A CA 1
ATOM 1490 C C . ARG A 1 185 ? 21.265 -3.171 -13.963 1.00 48.44 185 ARG A C 1
ATOM 1492 O O . ARG A 1 185 ? 21.011 -2.906 -12.768 1.00 48.44 185 ARG A O 1
#

Secondary structure (DSSP, 8-state):
--GGGPPPPPPSSPPSEEEEEE--TT-HHHHHHHHTTTHHHHHT-SSEEEEEEE-S--HHHHHHHHHHS-EEE-SS--STHHHHHHHHHHHHH----SSSPPP---SS-----HHHHHHHHHHHHTT-TT---TTSPPPP----TTEETTS--TT-SEESS--HHHHHHHHHHHHTT--PPPP--

pLDDT: mean 81.56, std 15.42, range [44.09, 97.5]